Protein AF-A0A955T537-F1 (afdb_monomer_lite)

Secondary structure (DSSP, 8-state):
-PPPPPPPP-----------PPPS----------S--S----EEEEEE-TT--EEEEEEE-----SSSPP-TTPEEEEE--TT--S-----PPPPPTT--SSEEEEEETTEEEEEETTSTT-EEEEETTTTEEEPPPGGG-PPEEEEEETTEEEEEETTEEEETTEEEE---SSSEEEEEEEETTEEEEEEEPPPP-

Foldseek 3Di:
DDDDDDDDDDPPPPPPPPPPPDPPDDDDDDDDPDDPQQDQFAWPDFDADPVRHTFKGKGADADDDQFAGAASPDIDMDGHDPPPPDDDDDDDQDDDPPDDPPWDWYDAQVWIWIADPPDPQRIWIQDPVVSDTHRDDPVPDFAGRWYDDPNWIFHDDPQFTDTNNHGPDDDPPPPRWDRWDDHSNDIDIDGDDDPDD

pLDDT: mean 79.83, std 13.79, range [37.53, 95.44]

Structure (mmCIF, N/CA/C/O backbone):
data_AF-A0A955T537-F1
#
_entry.id   AF-A0A955T537-F1
#
loop_
_atom_site.group_PDB
_atom_site.id
_atom_site.type_symbol
_atom_site.label_atom_id
_atom_site.label_alt_id
_atom_site.label_comp_id
_atom_site.label_asym_id
_atom_site.label_entity_id
_atom_site.label_seq_id
_atom_site.pdbx_PDB_ins_code
_atom_site.Cartn_x
_atom_site.Cartn_y
_atom_site.Cartn_z
_atom_site.occupancy
_atom_site.B_iso_or_equiv
_atom_site.auth_seq_id
_atom_site.auth_comp_id
_atom_site.auth_asym_id
_atom_site.auth_atom_id
_atom_site.pdbx_PDB_model_num
ATOM 1 N N . MET A 1 1 ? 18.227 -55.994 54.838 1.00 40.84 1 MET A N 1
ATOM 2 C CA . MET A 1 1 ? 18.327 -54.628 54.273 1.00 40.84 1 MET A CA 1
ATOM 3 C C . MET A 1 1 ? 17.114 -54.367 53.389 1.00 40.84 1 MET A C 1
ATOM 5 O O . MET A 1 1 ? 17.046 -54.915 52.297 1.00 40.84 1 MET A O 1
ATOM 9 N N . LYS A 1 2 ? 16.120 -53.614 53.878 1.00 37.53 2 LYS A N 1
ATOM 10 C CA . LYS A 1 2 ? 14.944 -53.205 53.089 1.00 37.53 2 LYS A CA 1
ATOM 11 C C . LYS A 1 2 ? 15.318 -51.948 52.294 1.00 37.53 2 LYS A C 1
ATOM 13 O O . LYS A 1 2 ? 15.724 -50.961 52.898 1.00 37.53 2 LYS A O 1
ATOM 18 N N . LYS A 1 3 ? 15.259 -52.013 50.961 1.00 45.94 3 LYS A N 1
ATOM 19 C CA . LYS A 1 3 ? 15.500 -50.864 50.075 1.00 45.94 3 LYS A CA 1
ATOM 20 C C . LYS A 1 3 ? 14.241 -49.994 50.048 1.00 45.94 3 LYS A C 1
ATOM 22 O O . LYS A 1 3 ? 13.167 -50.490 49.723 1.00 45.94 3 LYS A O 1
ATOM 27 N N . TYR A 1 4 ? 14.391 -48.725 50.415 1.00 45.91 4 TYR A N 1
ATOM 28 C CA . TYR A 1 4 ? 13.375 -47.691 50.249 1.00 45.91 4 TYR A CA 1
ATOM 29 C C . TYR A 1 4 ? 13.298 -47.300 48.768 1.00 45.91 4 TYR A C 1
ATOM 31 O O . TYR A 1 4 ? 14.327 -47.029 48.152 1.00 45.91 4 TYR A O 1
ATOM 39 N N . LEU A 1 5 ? 12.089 -47.283 48.207 1.00 42.16 5 LEU A N 1
ATOM 40 C CA . LEU A 1 5 ? 11.792 -46.686 46.907 1.00 42.16 5 LEU A CA 1
ATOM 41 C C . LEU A 1 5 ? 11.214 -45.286 47.181 1.00 42.16 5 LEU A C 1
ATOM 43 O O . LEU A 1 5 ? 10.222 -45.205 47.909 1.00 42.16 5 LEU A O 1
ATOM 47 N N . PRO A 1 6 ? 11.812 -44.186 46.690 1.00 52.22 6 PRO A N 1
ATOM 48 C CA . PRO A 1 6 ? 11.269 -42.859 46.940 1.00 52.22 6 PRO A CA 1
ATOM 49 C C . PRO A 1 6 ? 10.052 -42.621 46.038 1.00 52.22 6 PRO A C 1
ATOM 51 O O . PRO A 1 6 ? 10.130 -42.768 44.819 1.00 52.22 6 PRO A O 1
ATOM 54 N N . LEU A 1 7 ? 8.924 -42.252 46.650 1.00 43.09 7 LEU A N 1
ATOM 55 C CA . LEU A 1 7 ? 7.774 -41.676 45.955 1.00 43.09 7 LEU A CA 1
ATOM 56 C C . LEU A 1 7 ? 8.184 -40.302 45.402 1.00 43.09 7 LEU A C 1
ATOM 58 O O . LEU A 1 7 ? 8.521 -39.402 46.170 1.00 43.09 7 LEU A O 1
ATOM 62 N N . LEU A 1 8 ? 8.142 -40.139 44.082 1.00 38.47 8 LEU A N 1
ATOM 63 C CA . LEU A 1 8 ? 8.262 -38.845 43.412 1.00 38.47 8 LEU A CA 1
ATOM 64 C C . LEU A 1 8 ? 6.867 -38.184 43.385 1.00 38.47 8 LEU A C 1
ATOM 66 O O . LEU A 1 8 ? 5.918 -38.852 42.964 1.00 38.47 8 LEU A O 1
ATOM 70 N N . PRO A 1 9 ? 6.681 -36.922 43.813 1.00 52.09 9 PRO A N 1
ATOM 71 C CA . PRO A 1 9 ? 5.381 -36.274 43.698 1.00 52.09 9 PRO A CA 1
ATOM 72 C C . PRO A 1 9 ? 5.111 -35.898 42.236 1.00 52.09 9 PRO A C 1
ATOM 74 O O . PRO A 1 9 ? 5.920 -35.244 41.579 1.00 52.09 9 PRO A O 1
ATOM 77 N N . LEU A 1 10 ? 3.951 -36.324 41.737 1.00 44.06 10 LEU A N 1
ATOM 78 C CA . LEU A 1 10 ? 3.400 -35.932 40.446 1.00 44.06 10 LEU A CA 1
ATOM 79 C C . LEU A 1 10 ? 3.009 -34.446 40.516 1.00 44.06 10 LEU A C 1
ATOM 81 O O . LEU A 1 10 ? 2.021 -34.085 41.156 1.00 44.06 10 LEU A O 1
ATOM 85 N N . LEU A 1 11 ? 3.799 -33.579 39.885 1.00 42.16 11 LEU A N 1
ATOM 86 C CA . LEU A 1 11 ? 3.474 -32.166 39.716 1.00 42.16 11 LEU A CA 1
ATOM 87 C C . LEU A 1 11 ? 2.381 -32.048 38.641 1.00 42.16 11 LEU A C 1
ATOM 89 O O . LEU A 1 11 ? 2.667 -32.082 37.446 1.00 42.16 11 LEU A O 1
ATOM 93 N N . ILE A 1 12 ? 1.117 -31.948 39.056 1.00 50.72 12 ILE A N 1
ATOM 94 C CA . ILE A 1 12 ? 0.009 -31.635 38.146 1.00 50.72 12 ILE A CA 1
ATOM 95 C C . ILE A 1 12 ? 0.066 -30.132 37.863 1.00 50.72 12 ILE A C 1
ATOM 97 O O . ILE A 1 12 ? -0.386 -29.316 38.664 1.00 50.72 12 ILE A O 1
ATOM 101 N N . ILE A 1 13 ? 0.656 -29.762 36.726 1.00 54.91 13 ILE A N 1
ATOM 102 C CA . ILE A 1 13 ? 0.566 -28.405 36.185 1.00 54.91 13 ILE A CA 1
ATOM 103 C C . ILE A 1 13 ? -0.840 -28.256 35.605 1.00 54.91 13 ILE A C 1
ATOM 105 O O . ILE A 1 13 ? -1.139 -28.753 34.519 1.00 54.91 13 ILE A O 1
ATOM 109 N N . VAL A 1 14 ? -1.724 -27.598 36.352 1.00 49.94 14 VAL A N 1
ATOM 110 C CA . VAL A 1 14 ? -3.019 -27.154 35.836 1.00 49.94 14 VAL A CA 1
ATOM 111 C C . VAL A 1 14 ? -2.744 -25.977 34.904 1.00 49.94 14 VAL A C 1
ATOM 113 O O . VAL A 1 14 ? -2.496 -24.861 35.354 1.00 49.94 14 VAL A O 1
ATOM 116 N N . PHE A 1 15 ? -2.753 -26.229 33.595 1.00 49.19 15 PHE A N 1
ATOM 117 C CA . PHE A 1 15 ? -2.882 -25.160 32.612 1.00 49.19 15 PHE A CA 1
ATOM 118 C C . PHE A 1 15 ? -4.274 -24.551 32.784 1.00 49.19 15 PHE A C 1
ATOM 120 O O . PHE A 1 15 ? -5.273 -25.137 32.367 1.00 49.19 15 PHE A O 1
ATOM 127 N N . SER A 1 16 ? -4.349 -23.378 33.414 1.00 50.56 16 SER A N 1
ATOM 128 C CA . SER A 1 16 ? -5.513 -22.507 33.285 1.00 50.56 16 SER A CA 1
ATOM 129 C C . SER A 1 16 ? -5.621 -22.117 31.816 1.00 50.56 16 SER A C 1
ATOM 131 O O . SER A 1 16 ? -4.931 -21.210 31.354 1.00 50.56 16 SER A O 1
ATOM 133 N N . GLY A 1 17 ? -6.449 -22.844 31.065 1.00 48.22 17 GLY A N 1
ATOM 134 C CA . GLY A 1 17 ? -6.872 -22.420 29.742 1.00 48.22 17 GLY A CA 1
ATOM 135 C C . GLY A 1 17 ? -7.517 -21.049 29.885 1.00 48.22 17 GLY A C 1
ATOM 136 O O . GLY A 1 17 ? -8.565 -20.922 30.517 1.00 48.22 17 GLY A O 1
ATOM 137 N N . ALA A 1 18 ? -6.870 -20.015 29.352 1.00 51.34 18 ALA A N 1
ATOM 138 C CA . ALA A 1 18 ? -7.528 -18.740 29.147 1.00 51.34 18 ALA A CA 1
ATOM 139 C C . ALA A 1 18 ? -8.709 -19.020 28.214 1.00 51.34 18 ALA A C 1
ATOM 141 O O . ALA A 1 18 ? -8.516 -19.329 27.039 1.00 51.34 18 ALA A O 1
ATOM 142 N N . ALA A 1 19 ? -9.926 -19.002 28.757 1.00 54.34 19 ALA A N 1
ATOM 143 C CA . ALA A 1 19 ? -11.122 -19.046 27.942 1.00 54.34 19 ALA A CA 1
ATOM 144 C C . ALA A 1 19 ? -11.049 -17.837 27.003 1.00 54.34 19 ALA A C 1
ATOM 146 O O . ALA A 1 19 ? -11.052 -16.695 27.467 1.00 54.34 19 ALA A O 1
ATOM 147 N N . LEU A 1 20 ? -10.901 -18.089 25.701 1.00 57.69 20 LEU A N 1
ATOM 148 C CA . LEU A 1 20 ? -11.043 -17.066 24.671 1.00 57.69 20 LEU A CA 1
ATOM 149 C C . LEU A 1 20 ? -12.435 -16.462 24.857 1.00 57.69 20 LEU A C 1
ATOM 151 O O . LEU A 1 20 ? -13.438 -17.132 24.624 1.00 57.69 20 LEU A O 1
ATOM 155 N N . ALA A 1 21 ? -12.489 -15.239 25.381 1.00 64.75 21 ALA A N 1
ATOM 156 C CA . ALA A 1 21 ? -13.743 -14.533 25.574 1.00 64.75 21 ALA A CA 1
ATOM 157 C C . ALA A 1 21 ? -14.448 -14.414 24.218 1.00 64.75 21 ALA A C 1
ATOM 159 O O . ALA A 1 21 ? -13.823 -13.997 23.241 1.00 64.75 21 ALA A O 1
ATOM 160 N N . GLU A 1 22 ? -15.730 -14.782 24.160 1.00 66.44 22 GLU A N 1
ATOM 161 C CA . GLU A 1 22 ? -16.530 -14.604 22.949 1.00 66.44 22 GLU A CA 1
ATOM 162 C C . GLU A 1 22 ? -16.491 -13.130 22.510 1.00 66.44 22 GLU A C 1
ATOM 164 O O . GLU A 1 22 ? -16.553 -12.228 23.364 1.00 66.44 22 GLU A O 1
ATOM 169 N N . PRO A 1 23 ? -16.362 -12.852 21.199 1.00 67.69 23 PRO A N 1
ATOM 170 C CA . PRO A 1 23 ? -16.338 -11.486 20.708 1.00 67.69 23 PRO A CA 1
ATOM 171 C C . PRO A 1 23 ? -17.639 -10.788 21.110 1.00 67.69 23 PRO A C 1
ATOM 173 O O . PRO A 1 23 ? -18.733 -11.199 20.736 1.00 67.69 23 PRO A O 1
ATOM 176 N N . LYS A 1 24 ? -17.527 -9.696 21.876 1.00 74.25 24 LYS A N 1
ATOM 177 C CA . LYS A 1 24 ? -18.689 -8.889 22.300 1.00 74.25 24 LYS A CA 1
ATOM 178 C C . LYS A 1 24 ? -19.401 -8.200 21.128 1.00 74.25 24 LYS A C 1
ATOM 180 O O . LYS A 1 24 ? -20.477 -7.640 21.323 1.00 74.25 24 LYS A O 1
ATOM 185 N N . LEU A 1 25 ? -18.774 -8.188 19.953 1.00 73.44 25 LEU A N 1
ATOM 186 C CA . LEU A 1 25 ? -19.276 -7.597 18.725 1.00 73.44 25 LEU A CA 1
ATOM 187 C C . LEU A 1 25 ? -18.618 -8.305 17.537 1.00 73.44 25 LEU A C 1
ATOM 189 O O . LEU A 1 25 ? -17.394 -8.293 17.424 1.00 73.44 25 LEU A O 1
ATOM 193 N N . ASP A 1 26 ? -19.439 -8.889 16.671 1.00 80.69 26 ASP A N 1
ATOM 194 C CA . ASP A 1 26 ? -19.043 -9.402 15.361 1.00 80.69 26 ASP A CA 1
ATOM 195 C C . ASP A 1 26 ? -19.806 -8.601 14.298 1.00 80.69 26 ASP A C 1
ATOM 197 O O . ASP A 1 26 ? -21.019 -8.400 14.413 1.00 80.69 26 ASP A O 1
ATOM 201 N N . ILE A 1 27 ? -19.081 -8.072 13.314 1.00 77.31 27 ILE A N 1
ATOM 202 C CA . ILE A 1 27 ? -19.630 -7.270 12.222 1.00 77.31 27 ILE A CA 1
ATOM 203 C C . ILE A 1 27 ? -19.158 -7.902 10.922 1.00 77.31 27 ILE A C 1
ATOM 205 O O . ILE A 1 27 ? -17.983 -7.825 10.568 1.00 77.31 27 ILE A O 1
ATOM 209 N N . THR A 1 28 ? -20.105 -8.460 10.176 1.00 85.75 28 THR A N 1
ATOM 210 C CA . THR A 1 28 ? -19.886 -8.908 8.802 1.00 85.75 28 THR A CA 1
ATOM 211 C C . THR A 1 28 ? -20.553 -7.927 7.847 1.00 85.75 28 THR A C 1
ATOM 213 O O . THR A 1 28 ? -21.732 -7.610 8.001 1.00 85.75 28 THR A O 1
ATOM 216 N N . VAL A 1 29 ? -19.797 -7.451 6.858 1.00 83.12 29 VAL A N 1
ATOM 217 C CA . VAL A 1 29 ? -20.300 -6.578 5.793 1.00 83.12 29 VAL A CA 1
ATOM 218 C C . VAL A 1 29 ? -19.934 -7.199 4.452 1.00 83.12 29 VAL A C 1
ATOM 220 O O . VAL A 1 29 ? -18.759 -7.432 4.178 1.00 83.12 29 VAL A O 1
ATOM 223 N N . GLU A 1 30 ? -20.935 -7.445 3.613 1.00 89.62 30 GLU A N 1
ATOM 224 C CA . GLU A 1 30 ? -20.737 -7.797 2.208 1.00 89.62 30 GLU A CA 1
ATOM 225 C C . GLU A 1 30 ? -20.899 -6.532 1.363 1.00 89.62 30 GLU A C 1
ATOM 227 O O . GLU A 1 30 ? -21.902 -5.826 1.483 1.00 89.62 30 GLU A O 1
ATOM 232 N N . VAL A 1 31 ? -19.898 -6.221 0.537 1.00 86.06 31 VAL A N 1
ATOM 233 C CA . VAL A 1 31 ? -19.904 -5.029 -0.316 1.00 86.06 31 VAL A CA 1
ATOM 234 C C . VAL A 1 31 ? -19.530 -5.404 -1.736 1.00 86.06 31 VAL A C 1
ATOM 236 O O . VAL A 1 31 ? -18.491 -6.016 -1.978 1.00 86.06 31 VAL A O 1
ATOM 239 N N . ASP A 1 32 ? -20.364 -4.974 -2.678 1.00 88.88 32 ASP A N 1
ATOM 240 C CA . ASP A 1 32 ? -20.040 -4.975 -4.097 1.00 88.88 32 ASP A CA 1
ATOM 241 C C . ASP A 1 32 ? -19.459 -3.609 -4.485 1.00 88.88 32 ASP A C 1
ATOM 243 O O . ASP A 1 32 ? -20.162 -2.600 -4.553 1.00 88.88 32 ASP A O 1
ATOM 247 N N . PHE A 1 33 ? -18.150 -3.571 -4.741 1.00 83.50 33 PHE A N 1
ATOM 248 C CA . PHE A 1 33 ? -17.461 -2.369 -5.222 1.00 83.50 33 PHE A CA 1
ATOM 249 C C . PHE A 1 33 ? -17.710 -2.081 -6.711 1.00 83.50 33 PHE A C 1
ATOM 251 O O . PHE A 1 33 ? -17.196 -1.096 -7.256 1.00 83.50 33 PHE A O 1
ATOM 258 N N . GLY A 1 34 ? -18.475 -2.944 -7.379 1.00 85.94 34 GLY A N 1
ATOM 259 C CA . GLY A 1 34 ? -18.741 -2.903 -8.799 1.00 85.94 34 GLY A CA 1
ATOM 260 C C . GLY A 1 34 ? -17.475 -3.117 -9.620 1.00 85.94 34 GLY A C 1
ATOM 261 O O . GLY A 1 34 ? -16.515 -3.789 -9.229 1.00 85.94 34 GLY A O 1
ATOM 262 N N . LYS A 1 35 ? -17.455 -2.521 -10.814 1.00 82.69 35 LYS A N 1
ATOM 263 C CA . LYS A 1 35 ? -16.275 -2.580 -11.670 1.00 82.69 35 LYS A CA 1
ATOM 264 C C . L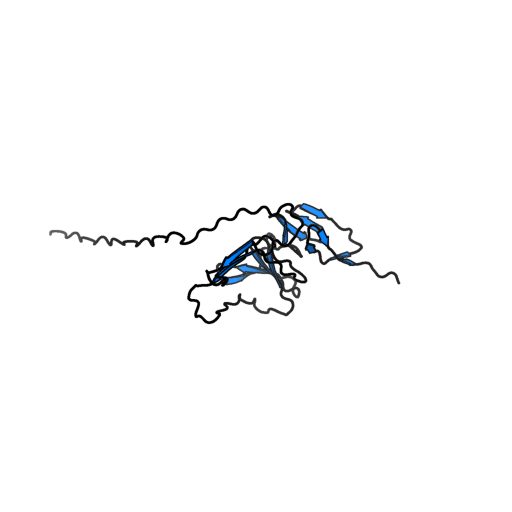YS A 1 35 ? -15.131 -1.808 -11.021 1.00 82.69 35 LYS A C 1
ATOM 266 O O . LYS A 1 35 ? -15.224 -0.616 -10.740 1.00 82.69 35 LYS A O 1
ATOM 271 N N . ASP A 1 36 ? -14.011 -2.496 -10.880 1.00 78.06 36 ASP A N 1
ATOM 272 C CA . ASP A 1 36 ? -12.752 -1.868 -10.534 1.00 78.06 36 ASP A CA 1
ATOM 273 C C . ASP A 1 36 ? -12.261 -0.971 -11.680 1.00 78.06 36 ASP A C 1
ATOM 275 O O . ASP A 1 36 ? -11.782 -1.443 -12.714 1.00 78.06 36 ASP A O 1
ATOM 279 N N . LEU A 1 37 ? -12.412 0.327 -11.467 1.00 75.88 37 LEU A N 1
ATOM 280 C CA . LEU A 1 37 ? -11.926 1.425 -12.279 1.00 75.88 37 LEU A CA 1
ATOM 281 C C . LEU A 1 37 ? -10.826 2.168 -11.524 1.00 75.88 37 LEU A C 1
ATOM 283 O O . LEU A 1 37 ? -10.725 3.365 -11.700 1.00 75.88 37 LEU A O 1
ATOM 287 N N . GLY A 1 38 ? -10.064 1.547 -10.612 1.00 74.06 38 GLY A N 1
ATOM 288 C CA . GLY A 1 38 ? -9.021 2.225 -9.825 1.00 74.06 38 GLY A CA 1
ATOM 289 C C . GLY A 1 38 ? -9.502 3.396 -8.948 1.00 74.06 38 GLY A C 1
ATOM 290 O O . GLY A 1 38 ? -8.688 4.252 -8.579 1.00 74.06 38 GLY A O 1
ATOM 291 N N . GLN A 1 39 ? -10.800 3.449 -8.646 1.00 77.75 39 GLN A N 1
ATOM 292 C CA . GLN A 1 39 ? -11.421 4.410 -7.740 1.00 77.75 39 GLN A CA 1
ATOM 293 C C . GLN A 1 39 ? -10.928 4.223 -6.302 1.00 77.75 39 GLN A C 1
ATOM 295 O O . GLN A 1 39 ? -10.443 3.154 -5.922 1.00 77.75 39 GLN A O 1
ATOM 300 N N . ASN A 1 40 ? -11.061 5.276 -5.499 1.00 81.00 40 ASN A N 1
ATOM 301 C CA . ASN A 1 40 ? -11.029 5.126 -4.052 1.00 81.00 40 ASN A CA 1
ATOM 302 C C . ASN A 1 40 ? -12.384 4.584 -3.577 1.00 81.00 40 ASN A C 1
ATOM 304 O O . ASN A 1 40 ? -13.419 5.044 -4.056 1.00 81.00 40 ASN A O 1
ATOM 308 N N . PHE A 1 41 ? -12.366 3.652 -2.630 1.00 86.25 41 PHE A N 1
ATOM 309 C CA . PHE A 1 41 ? -13.568 3.103 -2.006 1.00 86.25 41 PHE A CA 1
ATOM 310 C C . PHE A 1 41 ? -14.011 3.898 -0.769 1.00 86.25 41 PHE A C 1
ATOM 312 O O . PHE A 1 41 ? -15.178 3.839 -0.405 1.00 86.25 41 PHE A O 1
ATOM 319 N N . GLY A 1 42 ? -13.118 4.696 -0.170 1.00 88.69 42 GLY A N 1
ATOM 320 C CA . GLY A 1 42 ? -13.452 5.597 0.933 1.00 88.69 42 GLY A CA 1
ATOM 321 C C . GLY A 1 42 ? -13.896 4.868 2.202 1.00 88.69 42 GLY A C 1
ATOM 322 O O . GLY A 1 42 ? -13.430 3.769 2.501 1.00 88.69 42 GLY A O 1
ATOM 323 N N . THR A 1 43 ? -14.771 5.507 2.976 1.00 91.12 43 THR A N 1
ATOM 324 C CA . THR A 1 43 ? -15.331 4.936 4.206 1.00 91.12 43 THR A CA 1
ATOM 325 C C . THR A 1 43 ? -16.273 3.779 3.883 1.00 91.12 43 THR A C 1
ATOM 327 O O . THR A 1 43 ? -17.177 3.927 3.065 1.00 91.12 43 THR A O 1
ATOM 330 N N . LEU A 1 44 ? -16.081 2.643 4.558 1.00 92.44 44 LEU A N 1
ATOM 331 C CA . LEU A 1 44 ? -16.936 1.464 4.436 1.00 92.44 44 LEU A CA 1
ATOM 332 C C . LEU A 1 44 ? -18.122 1.544 5.402 1.00 92.44 44 LEU A C 1
ATOM 334 O O . LEU A 1 44 ? -19.270 1.407 4.991 1.00 92.44 44 LEU A O 1
ATOM 338 N N . PHE A 1 45 ? -17.844 1.776 6.687 1.00 91.62 45 PHE A N 1
ATOM 339 C CA . PHE A 1 45 ? -18.863 1.980 7.714 1.00 91.62 45 PHE A CA 1
ATOM 340 C C . PHE A 1 45 ? -18.320 2.783 8.898 1.00 91.62 45 PHE A C 1
ATOM 342 O O . PHE A 1 45 ? -17.117 2.794 9.173 1.00 91.62 45 PHE A O 1
ATOM 349 N N . GLU A 1 46 ? -19.241 3.392 9.641 1.00 94.12 46 GLU A N 1
ATOM 350 C CA . GLU A 1 46 ? -18.987 4.104 10.890 1.00 94.12 46 GLU A CA 1
ATOM 351 C C . GLU A 1 46 ? -19.998 3.659 11.953 1.00 94.12 46 GLU A C 1
ATOM 353 O O . GLU A 1 46 ? -21.192 3.518 11.686 1.00 94.12 46 GLU A O 1
ATOM 358 N N . GLY A 1 47 ? -19.517 3.415 13.170 1.00 91.25 47 GLY A N 1
ATOM 359 C CA . GLY A 1 47 ? -20.325 3.077 14.335 1.00 91.25 47 GLY A CA 1
ATOM 360 C C . GLY A 1 47 ? -20.359 4.240 15.317 1.00 91.25 47 GLY A C 1
ATOM 361 O O . GLY A 1 47 ? -19.309 4.678 15.788 1.00 91.25 47 GLY A O 1
ATOM 362 N N . HIS A 1 48 ? -21.557 4.720 15.654 1.00 92.88 48 HIS A N 1
ATOM 363 C CA . HIS A 1 48 ? -21.762 5.850 16.565 1.00 92.88 48 HIS A CA 1
ATOM 364 C C . HIS A 1 48 ? -22.501 5.431 17.839 1.00 92.88 48 HIS A C 1
ATOM 366 O O . HIS A 1 48 ? -23.289 4.485 17.834 1.00 92.88 48 HIS A O 1
ATOM 372 N N . ASP A 1 49 ? -22.277 6.152 18.938 1.00 89.94 49 ASP A N 1
ATOM 373 C CA . ASP A 1 49 ? -23.108 6.023 20.135 1.00 89.94 49 ASP A CA 1
ATOM 374 C C . ASP A 1 49 ? -24.451 6.771 20.003 1.00 89.94 49 ASP A C 1
ATOM 376 O O . ASP A 1 49 ? -24.726 7.452 19.014 1.00 89.94 49 ASP A O 1
ATOM 380 N N . LYS A 1 50 ? -25.298 6.676 21.038 1.00 92.69 50 LYS A N 1
ATOM 381 C CA . LYS A 1 50 ? -26.618 7.336 21.078 1.00 92.69 50 LYS A CA 1
ATOM 382 C C . LYS A 1 50 ? -26.558 8.870 21.004 1.00 92.69 50 LYS A C 1
ATOM 384 O O . LYS A 1 50 ? -27.582 9.488 20.739 1.00 92.69 50 LYS A O 1
ATOM 389 N N . SER A 1 51 ? -25.400 9.476 21.270 1.00 92.81 51 SER A N 1
ATOM 390 C CA . SER A 1 51 ? -25.167 10.921 21.164 1.00 92.81 51 SER A CA 1
ATOM 391 C C . SER A 1 51 ? -24.609 11.340 19.798 1.00 92.81 51 SER A C 1
ATOM 393 O O . SER A 1 51 ? -24.444 12.531 19.548 1.00 92.81 51 SER A O 1
ATOM 395 N N . GLY A 1 52 ? -24.324 10.379 18.911 1.00 92.44 52 GLY A N 1
ATOM 396 C CA . GLY A 1 52 ? -23.694 10.609 17.611 1.00 92.44 52 GLY A CA 1
ATOM 397 C C . GLY A 1 52 ? -22.163 10.581 17.642 1.00 92.44 52 GLY A C 1
ATOM 398 O O . GLY A 1 52 ? -21.528 10.850 16.622 1.00 92.44 52 GLY A O 1
ATOM 399 N N . LYS A 1 53 ? -21.530 10.232 18.769 1.00 90.25 53 LYS A N 1
ATOM 400 C CA . LYS A 1 53 ? -20.066 10.136 18.860 1.00 90.25 53 LYS A CA 1
ATOM 401 C C . LYS A 1 53 ? -19.572 8.920 18.079 1.00 90.25 53 LYS A C 1
ATOM 403 O O . LYS A 1 53 ? -19.965 7.799 18.384 1.00 90.25 53 LYS A O 1
ATOM 408 N N . LEU A 1 54 ? -18.662 9.136 17.128 1.00 91.00 54 LEU A N 1
ATOM 409 C CA . LEU A 1 54 ? -17.974 8.070 16.392 1.00 91.00 54 LEU A CA 1
ATOM 410 C C . LEU A 1 54 ? -17.133 7.219 17.353 1.00 91.00 54 LEU A C 1
ATOM 412 O O . LEU A 1 54 ? -16.247 7.752 18.029 1.00 91.00 54 LEU A O 1
ATOM 416 N N . LEU A 1 55 ? -17.413 5.918 17.402 1.00 90.38 55 LEU A N 1
ATOM 417 C CA . LEU A 1 55 ? -16.764 4.935 18.268 1.00 90.38 55 LEU A CA 1
ATOM 418 C C . LEU A 1 55 ? -15.810 4.027 17.501 1.00 90.38 55 LEU A C 1
ATOM 420 O O . LEU A 1 55 ? -14.753 3.696 18.012 1.00 90.38 55 LEU A O 1
ATOM 424 N N . PHE A 1 56 ? -16.161 3.609 16.296 1.00 91.62 56 PHE A N 1
ATOM 425 C CA . PHE A 1 56 ? -15.331 2.729 15.481 1.00 91.62 56 PHE A CA 1
ATOM 426 C C . PHE A 1 56 ? -15.712 2.895 14.017 1.00 91.62 56 PHE A C 1
ATOM 428 O O . PHE A 1 56 ? -16.767 3.443 13.702 1.00 91.62 56 PHE A O 1
ATOM 435 N N . GLY A 1 57 ? -14.865 2.428 13.118 1.00 92.06 57 GLY A N 1
ATOM 436 C CA . GLY A 1 57 ? -15.150 2.481 11.695 1.00 92.06 57 GLY A CA 1
ATOM 437 C C . GLY A 1 57 ? -14.094 1.750 10.899 1.00 92.06 57 GLY A C 1
ATOM 438 O O . GLY A 1 57 ? -13.031 1.405 11.423 1.00 92.06 57 GLY A O 1
ATOM 439 N N . ALA A 1 58 ? -14.405 1.526 9.632 1.00 93.31 58 ALA A N 1
ATOM 440 C CA . ALA A 1 58 ? -13.473 0.958 8.679 1.00 93.31 58 ALA A CA 1
ATOM 441 C C . ALA A 1 58 ? -13.594 1.660 7.327 1.00 93.31 58 ALA A C 1
ATOM 443 O O . ALA A 1 58 ? -14.657 2.168 6.962 1.00 93.31 58 ALA A O 1
ATOM 444 N N . GLY A 1 59 ? -12.504 1.682 6.575 1.00 92.56 59 GLY A N 1
ATOM 445 C CA . GLY A 1 59 ? -12.449 2.297 5.258 1.00 92.56 59 GLY A CA 1
ATOM 446 C C . GLY A 1 59 ? -11.138 2.018 4.542 1.00 92.56 59 GLY A C 1
ATOM 447 O O . GLY A 1 59 ? -10.230 1.389 5.079 1.00 92.56 59 GLY A O 1
ATOM 448 N N . PHE A 1 60 ? -11.052 2.489 3.309 1.00 89.62 60 PHE A N 1
ATOM 449 C CA . PHE A 1 60 ? -9.891 2.340 2.449 1.00 89.62 60 PHE A CA 1
ATOM 450 C C . PHE A 1 60 ? -9.150 3.665 2.373 1.00 89.62 60 PHE A C 1
ATOM 452 O O . PHE A 1 60 ? -9.732 4.716 2.088 1.00 89.62 60 PHE A O 1
ATOM 459 N N . GLU A 1 61 ? -7.850 3.614 2.631 1.00 83.44 61 GLU A N 1
ATOM 460 C CA . GLU A 1 61 ? -7.001 4.786 2.520 1.00 83.44 61 GLU A CA 1
ATOM 461 C C . GLU A 1 61 ? -6.866 5.203 1.049 1.00 83.44 61 GLU A C 1
ATOM 463 O O . GLU A 1 61 ? -6.546 4.398 0.171 1.00 83.44 61 GLU A O 1
ATOM 468 N N . ALA A 1 62 ? -7.042 6.496 0.782 1.00 73.44 62 ALA A N 1
ATOM 469 C CA . ALA A 1 62 ? -6.575 7.103 -0.459 1.00 73.44 62 ALA A CA 1
ATOM 470 C C . ALA A 1 62 ? -5.715 8.312 -0.171 1.00 73.44 62 ALA A C 1
ATOM 472 O O . ALA A 1 62 ? -6.112 9.464 -0.354 1.00 73.44 62 ALA A O 1
ATOM 473 N N . VAL A 1 63 ? -4.495 8.020 0.247 1.00 68.31 63 VAL A N 1
ATOM 474 C CA . VAL A 1 63 ? -3.446 9.020 0.276 1.00 68.31 63 VAL A CA 1
ATOM 475 C C . VAL A 1 63 ? -2.802 9.072 -1.103 1.00 68.31 63 VAL A C 1
ATOM 477 O O . VAL A 1 63 ? -2.248 8.094 -1.611 1.00 68.31 63 VAL A O 1
ATOM 480 N N . TYR A 1 64 ? -2.909 10.241 -1.730 1.00 61.44 64 TYR A N 1
ATOM 481 C CA . TYR A 1 64 ? -2.107 10.576 -2.896 1.00 61.44 64 TYR A CA 1
ATOM 482 C C . TYR A 1 64 ? -0.696 10.910 -2.418 1.00 61.44 64 TYR A C 1
ATOM 484 O O . TYR A 1 64 ? -0.481 11.921 -1.755 1.00 61.44 64 TYR A O 1
ATOM 492 N N . ASN A 1 65 ? 0.266 10.060 -2.764 1.00 65.00 65 ASN A N 1
ATOM 493 C CA . ASN A 1 65 ? 1.684 10.376 -2.656 1.00 65.00 65 ASN A CA 1
ATOM 494 C C . ASN A 1 65 ? 2.220 10.713 -4.055 1.00 65.00 65 ASN A C 1
ATOM 496 O O . ASN A 1 65 ? 1.704 10.221 -5.059 1.00 65.00 65 ASN A O 1
ATOM 500 N N . THR A 1 66 ? 3.259 11.540 -4.127 1.00 64.44 66 THR A N 1
ATOM 501 C CA . THR A 1 66 ? 3.881 11.968 -5.388 1.00 64.44 66 THR A CA 1
ATOM 502 C C . THR A 1 66 ? 4.694 10.865 -6.068 1.00 64.44 66 THR A C 1
ATOM 504 O O . THR A 1 66 ? 5.124 11.059 -7.203 1.00 64.44 66 THR A O 1
ATOM 507 N N . TYR A 1 67 ? 4.903 9.721 -5.401 1.00 73.06 67 TYR A N 1
ATOM 508 C CA . TYR A 1 67 ? 5.701 8.616 -5.932 1.00 73.06 67 TYR A CA 1
ATOM 509 C C . TYR A 1 67 ? 5.022 7.244 -5.779 1.00 73.06 67 TYR A C 1
ATOM 511 O O . TYR A 1 67 ? 4.457 6.730 -6.742 1.00 73.06 67 TYR A O 1
ATOM 519 N N . TYR A 1 68 ? 5.028 6.655 -4.578 1.00 79.81 68 TYR A N 1
ATOM 520 C CA . TYR A 1 68 ? 4.435 5.335 -4.330 1.00 79.81 68 TYR A CA 1
ATOM 521 C C . TYR A 1 68 ? 2.985 5.447 -3.872 1.00 79.81 68 TYR A C 1
ATOM 523 O O . TYR A 1 68 ? 2.684 6.133 -2.897 1.00 79.81 68 TYR A O 1
ATOM 531 N N . ARG A 1 69 ? 2.070 4.761 -4.557 1.00 74.81 69 ARG A N 1
ATOM 532 C CA . ARG A 1 69 ? 0.654 4.757 -4.182 1.00 74.81 69 ARG A CA 1
ATOM 533 C C . ARG A 1 69 ? 0.427 3.821 -2.992 1.00 74.81 69 ARG A C 1
ATOM 535 O O . ARG A 1 69 ? 0.917 2.697 -2.998 1.00 74.81 69 ARG A O 1
ATOM 542 N N . GLY A 1 70 ? -0.371 4.261 -2.019 1.00 76.50 70 GLY A N 1
ATOM 543 C CA . GLY A 1 70 ? -0.902 3.371 -0.986 1.00 76.50 70 GLY A CA 1
ATOM 544 C C . GLY A 1 70 ? -1.782 2.260 -1.574 1.00 76.50 70 GLY A C 1
ATOM 545 O O . GLY A 1 70 ? -2.352 2.383 -2.665 1.00 76.50 70 GLY A O 1
ATOM 546 N N . GLU A 1 71 ? -1.904 1.157 -0.846 1.00 81.69 71 GLU A N 1
ATOM 547 C CA . GLU A 1 71 ? -2.678 0.004 -1.290 1.00 81.69 71 GLU A CA 1
ATOM 548 C C . GLU A 1 71 ? -4.184 0.255 -1.141 1.00 81.69 71 GLU A C 1
ATOM 550 O O . GLU A 1 71 ? -4.762 0.119 -0.068 1.00 81.69 71 GLU A O 1
ATOM 555 N N . ARG A 1 72 ? -4.847 0.590 -2.252 1.00 81.88 72 ARG A N 1
ATOM 556 C CA . ARG A 1 72 ? -6.277 0.963 -2.281 1.00 81.88 72 ARG A CA 1
ATOM 557 C C . ARG A 1 72 ? -7.249 -0.132 -1.827 1.00 81.88 72 ARG A C 1
ATOM 559 O O . ARG A 1 72 ? -8.420 0.153 -1.617 1.00 81.88 72 ARG A O 1
ATOM 566 N N . ASN A 1 73 ? -6.797 -1.385 -1.781 1.00 82.69 73 ASN A N 1
ATOM 567 C CA . ASN A 1 73 ? -7.598 -2.532 -1.352 1.00 82.69 73 ASN A CA 1
ATOM 568 C C . ASN A 1 73 ? -7.326 -2.916 0.108 1.00 82.69 73 ASN A C 1
ATOM 570 O O . ASN A 1 73 ? -7.960 -3.839 0.613 1.00 82.69 73 ASN A O 1
ATOM 574 N N . ARG A 1 74 ? -6.419 -2.212 0.794 1.00 86.50 74 ARG A N 1
ATOM 575 C CA . ARG A 1 74 ? -6.138 -2.439 2.205 1.00 86.50 74 ARG A CA 1
ATOM 576 C C . ARG A 1 74 ? -7.189 -1.734 3.055 1.00 86.50 74 ARG A C 1
ATOM 578 O O . ARG A 1 74 ? -7.293 -0.507 3.040 1.00 86.50 74 ARG A O 1
ATOM 585 N N . LEU A 1 75 ? -7.962 -2.526 3.793 1.00 89.19 75 LEU A N 1
ATOM 586 C CA . LEU A 1 75 ? -8.928 -2.018 4.758 1.00 89.19 75 LEU A CA 1
ATOM 587 C C . LEU A 1 75 ? -8.189 -1.545 6.013 1.00 89.19 75 LEU A C 1
ATOM 589 O O . LEU A 1 75 ? -7.426 -2.296 6.618 1.00 89.19 75 LEU A O 1
ATOM 593 N N . GLN A 1 76 ? -8.441 -0.308 6.413 1.00 90.75 76 GLN A N 1
ATOM 594 C CA . GLN A 1 76 ? -8.042 0.231 7.704 1.00 90.75 76 GLN A CA 1
ATOM 595 C C . GLN A 1 76 ? -9.264 0.291 8.604 1.00 90.75 76 GLN A C 1
ATOM 597 O O . GLN A 1 76 ? -10.360 0.625 8.154 1.00 90.75 76 GLN A O 1
ATOM 602 N N . PHE A 1 77 ? -9.079 -0.015 9.880 1.00 92.44 77 PHE A N 1
ATOM 603 C CA . PHE A 1 77 ? -10.125 0.106 10.881 1.00 92.44 77 PHE A CA 1
ATOM 604 C C . PHE A 1 77 ? -9.569 0.759 12.138 1.00 92.44 77 PHE A C 1
ATOM 606 O O . PHE A 1 77 ? -8.371 0.710 12.414 1.00 92.44 77 PHE A O 1
ATOM 613 N N . PHE A 1 78 ? -10.452 1.374 12.910 1.00 89.62 78 PHE A N 1
ATOM 614 C CA . PHE A 1 78 ? -10.115 1.912 14.218 1.00 89.62 78 PHE A CA 1
ATOM 615 C C . PHE A 1 78 ? -11.241 1.621 15.202 1.00 89.62 78 PHE A C 1
ATOM 617 O O . PHE A 1 78 ? -12.413 1.526 14.832 1.00 89.62 78 PHE A O 1
ATOM 624 N N . VAL A 1 79 ? -10.879 1.536 16.479 1.00 88.12 79 VAL A N 1
ATOM 625 C CA . VAL A 1 79 ? -11.815 1.432 17.597 1.00 88.12 79 VAL A CA 1
ATOM 626 C C . VAL A 1 79 ? -11.385 2.436 18.655 1.00 88.12 79 VAL A C 1
ATOM 628 O O . VAL A 1 79 ? -10.224 2.478 19.054 1.00 88.12 79 VAL A O 1
ATOM 631 N N . ARG A 1 80 ? -12.321 3.264 19.109 1.00 86.06 80 ARG A N 1
ATOM 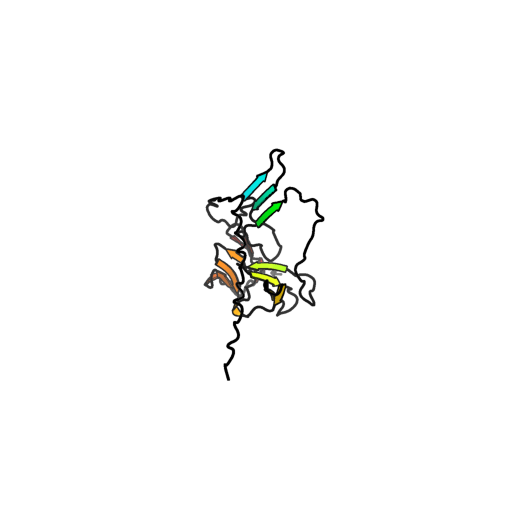632 C CA . ARG A 1 80 ? -12.135 4.195 20.217 1.00 86.06 80 ARG A CA 1
ATOM 633 C C . ARG A 1 80 ? -12.594 3.517 21.506 1.00 86.06 80 ARG A C 1
ATOM 635 O O . ARG A 1 80 ? -13.755 3.110 21.590 1.00 86.06 80 ARG A O 1
ATOM 642 N N . PRO A 1 81 ? -11.726 3.404 22.521 1.00 79.38 81 PRO A N 1
ATOM 643 C CA . PRO A 1 81 ? -12.134 2.879 23.815 1.00 79.38 81 PRO A CA 1
ATOM 644 C C . PRO A 1 81 ? -13.219 3.768 24.437 1.00 79.38 81 PRO A C 1
ATOM 646 O O . PRO A 1 81 ? -13.178 4.994 24.317 1.00 79.38 81 PRO A O 1
ATOM 649 N N . LYS A 1 82 ? -14.189 3.143 25.114 1.00 72.12 82 LYS A N 1
ATOM 650 C CA . LYS A 1 82 ? -15.312 3.834 25.772 1.00 72.12 82 LYS A CA 1
ATOM 651 C C . LYS A 1 82 ? -14.831 4.855 26.809 1.00 72.12 82 LYS A C 1
ATOM 653 O O . LYS A 1 82 ? -15.340 5.973 26.837 1.00 72.12 82 LYS A O 1
ATOM 658 N N . ASP A 1 83 ? -13.806 4.468 27.563 1.00 70.94 83 ASP A N 1
ATOM 659 C CA . ASP A 1 83 ? -13.219 5.223 28.670 1.00 70.94 83 ASP A CA 1
ATOM 660 C C . ASP A 1 83 ? -11.785 5.653 28.327 1.00 70.94 83 ASP A C 1
ATOM 662 O O . ASP A 1 83 ? -10.888 5.566 29.159 1.00 70.94 83 ASP A O 1
ATOM 666 N N . ALA A 1 84 ? -11.533 6.039 27.068 1.00 63.69 84 ALA A N 1
ATOM 667 C CA . ALA A 1 84 ? -10.228 6.536 26.634 1.00 63.69 84 ALA A CA 1
ATOM 668 C C . ALA A 1 84 ? -9.914 7.907 27.265 1.00 63.69 84 ALA A C 1
ATOM 670 O O . ALA A 1 84 ? -9.917 8.932 26.589 1.00 63.69 84 ALA A O 1
ATOM 671 N N . GLU A 1 85 ? -9.654 7.922 28.567 1.00 62.41 85 GLU A N 1
ATOM 672 C CA . GLU A 1 85 ? -8.855 8.938 29.236 1.00 62.41 85 GLU A CA 1
ATOM 673 C C . GLU A 1 85 ? -7.412 8.436 29.206 1.00 62.41 85 GLU A C 1
ATOM 675 O O . GLU A 1 85 ? -6.982 7.626 30.021 1.00 62.41 85 GLU A O 1
ATOM 680 N N . GLY A 1 86 ? -6.678 8.835 28.177 1.00 62.88 86 GLY A N 1
ATOM 681 C CA . GLY A 1 86 ? -5.288 8.449 28.006 1.00 62.88 86 GLY A CA 1
ATOM 682 C C . GLY A 1 86 ? -4.598 9.422 27.072 1.00 62.88 86 GLY A C 1
ATOM 683 O O . GLY A 1 86 ? -5.196 9.895 26.104 1.00 62.88 86 GLY A O 1
ATOM 684 N N . GLU A 1 87 ? -3.345 9.742 27.375 1.00 71.38 87 GLU A N 1
ATOM 685 C CA . GLU A 1 87 ? -2.506 10.496 26.453 1.00 71.38 87 GLU A CA 1
ATOM 686 C C . GLU A 1 87 ? -2.334 9.699 25.155 1.00 71.38 87 GLU A C 1
ATOM 688 O O . GLU A 1 87 ? -2.176 8.475 25.168 1.00 71.38 87 GLU A O 1
ATOM 693 N N . LEU A 1 88 ? -2.373 10.399 24.019 1.00 77.50 88 LEU A N 1
ATOM 694 C CA . LEU A 1 88 ? -2.039 9.815 22.727 1.00 77.50 88 LEU A CA 1
ATOM 695 C C . LEU A 1 88 ? -0.609 9.263 22.794 1.00 77.50 88 LEU A C 1
ATOM 697 O O . LEU A 1 88 ? 0.356 10.024 22.784 1.00 77.50 88 LEU A O 1
ATOM 701 N N . SER A 1 89 ? -0.475 7.940 22.832 1.00 81.38 89 SER A N 1
ATOM 702 C CA . SER A 1 89 ? 0.819 7.278 22.715 1.00 81.38 89 SER A CA 1
ATOM 703 C C . SER A 1 89 ? 1.072 6.929 21.254 1.00 81.38 89 SER A C 1
ATOM 705 O O . SER A 1 89 ? 0.304 6.190 20.637 1.00 81.38 89 SER A O 1
ATOM 707 N N . LEU A 1 90 ? 2.146 7.475 20.690 1.00 86.00 90 LEU A N 1
ATOM 708 C CA . LEU A 1 90 ? 2.618 7.130 19.355 1.00 86.00 90 LEU A CA 1
ATOM 709 C C . LEU A 1 90 ? 3.884 6.290 19.502 1.00 86.00 90 LEU A C 1
ATOM 711 O O . LEU A 1 90 ? 4.890 6.778 20.015 1.00 86.00 90 LEU A O 1
ATOM 715 N N . LYS A 1 91 ? 3.853 5.046 19.018 1.00 86.44 91 LYS A N 1
ATOM 716 C CA . LYS A 1 91 ? 5.063 4.245 18.805 1.00 86.44 91 LYS A CA 1
ATOM 717 C C . LYS A 1 91 ? 5.502 4.451 17.352 1.00 86.44 91 LYS A C 1
ATOM 719 O O . LYS A 1 91 ? 4.872 3.883 16.459 1.00 86.44 91 LYS A O 1
ATOM 724 N N . PRO A 1 92 ? 6.508 5.297 17.072 1.00 83.50 92 PRO A N 1
ATOM 725 C CA . PRO A 1 92 ? 6.989 5.460 15.709 1.00 83.50 92 PRO A CA 1
ATOM 726 C C . PRO A 1 92 ? 7.601 4.146 15.220 1.00 83.50 92 PRO A C 1
ATOM 728 O O . PRO A 1 92 ? 8.218 3.415 15.996 1.00 83.50 92 PRO A O 1
ATOM 731 N N . PHE A 1 93 ? 7.481 3.881 13.921 1.00 84.38 93 PHE A N 1
ATOM 732 C CA . PHE A 1 93 ? 8.293 2.847 13.289 1.00 84.38 93 PHE A CA 1
ATOM 733 C C . PHE A 1 93 ? 9.784 3.155 13.492 1.00 84.38 93 PHE A C 1
ATOM 735 O O . PHE A 1 93 ? 10.165 4.337 13.514 1.00 84.38 93 PHE A O 1
ATOM 742 N N . PRO A 1 94 ? 10.638 2.123 13.608 1.00 87.88 94 PRO A N 1
ATOM 743 C CA . PRO A 1 94 ? 12.079 2.326 13.604 1.00 87.88 94 PRO A CA 1
ATOM 744 C C . PRO A 1 94 ? 12.466 3.104 12.345 1.00 87.88 94 PRO A C 1
ATOM 746 O O . PRO A 1 94 ? 11.913 2.887 11.268 1.00 87.88 94 PRO A O 1
ATOM 749 N N . ARG A 1 95 ? 13.415 4.030 12.463 1.00 85.06 95 ARG A N 1
ATOM 750 C CA . ARG A 1 95 ? 14.018 4.666 11.289 1.00 85.06 95 ARG A CA 1
ATOM 751 C C . ARG A 1 95 ? 15.248 3.855 10.893 1.00 85.06 95 ARG A C 1
ATOM 753 O O . ARG A 1 95 ? 16.064 3.594 11.776 1.00 85.06 95 ARG A O 1
ATOM 760 N N . PRO A 1 96 ? 15.417 3.476 9.618 1.00 82.44 96 PRO A N 1
ATOM 761 C CA . PRO A 1 96 ? 16.674 2.911 9.155 1.00 82.44 96 PRO A CA 1
ATOM 762 C C . PRO A 1 96 ? 17.862 3.818 9.473 1.00 82.44 96 PRO A C 1
ATOM 764 O O . PRO A 1 96 ? 17.773 5.049 9.402 1.00 82.44 96 PRO A O 1
ATOM 767 N N . GLU A 1 97 ? 18.983 3.200 9.827 1.00 76.81 97 GLU A N 1
ATOM 768 C CA . GLU A 1 97 ? 20.218 3.910 10.134 1.00 76.81 97 GLU A CA 1
ATOM 769 C C . GLU A 1 97 ? 20.752 4.654 8.899 1.00 76.81 97 GLU A C 1
ATOM 771 O O . GLU A 1 97 ?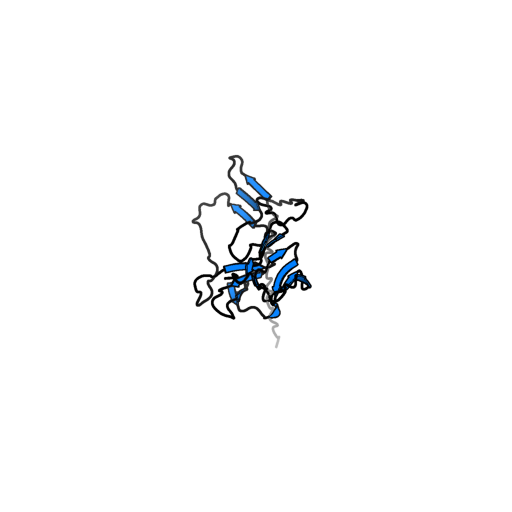 20.670 4.172 7.769 1.00 76.81 97 GLU A O 1
ATOM 776 N N . GLY A 1 98 ? 21.296 5.858 9.103 1.00 73.06 98 GLY A N 1
ATOM 777 C CA . GLY A 1 98 ? 21.876 6.652 8.014 1.00 73.06 98 GLY A CA 1
ATOM 778 C C . GLY A 1 98 ? 20.854 7.183 7.004 1.00 73.06 98 GLY A C 1
ATOM 779 O O . GLY A 1 98 ? 21.241 7.587 5.905 1.00 73.06 98 GLY A O 1
ATOM 780 N N . MET A 1 99 ? 19.566 7.187 7.365 1.00 69.19 99 MET A N 1
ATOM 781 C CA . MET A 1 99 ? 18.508 7.756 6.540 1.00 69.19 99 MET A CA 1
ATOM 782 C C . MET A 1 99 ? 18.765 9.209 6.167 1.00 69.19 99 MET A C 1
ATOM 784 O O . MET A 1 99 ? 19.119 10.042 7.003 1.00 69.19 99 MET A O 1
ATOM 788 N N . ILE A 1 100 ? 18.487 9.515 4.905 1.00 68.31 100 ILE A N 1
ATOM 789 C CA . ILE A 1 100 ? 18.591 10.850 4.329 1.00 68.31 100 ILE A CA 1
ATOM 790 C C . ILE A 1 100 ? 17.233 11.319 3.789 1.00 68.31 100 ILE A C 1
ATOM 792 O O . ILE A 1 100 ? 16.306 10.513 3.649 1.00 68.31 100 ILE A O 1
ATOM 796 N N . PRO A 1 101 ? 17.063 12.635 3.550 1.00 71.94 101 PRO A N 1
ATOM 797 C CA . PRO A 1 101 ? 15.822 13.184 3.009 1.00 71.94 101 PRO A CA 1
ATOM 798 C C . PRO A 1 101 ? 15.379 12.472 1.722 1.00 71.94 101 PRO A C 1
ATOM 800 O O . PRO A 1 101 ? 16.208 11.934 0.992 1.00 71.94 101 PRO A O 1
ATOM 803 N N . SER A 1 102 ? 14.085 12.540 1.398 1.00 76.62 102 SER A N 1
ATOM 804 C CA . SER A 1 102 ? 13.465 11.831 0.252 1.00 76.62 102 SER A CA 1
ATOM 805 C C . SER A 1 102 ? 13.300 10.320 0.456 1.00 76.62 102 SER A C 1
ATOM 807 O O . SER A 1 102 ? 13.453 9.523 -0.466 1.00 76.62 102 SER A O 1
AT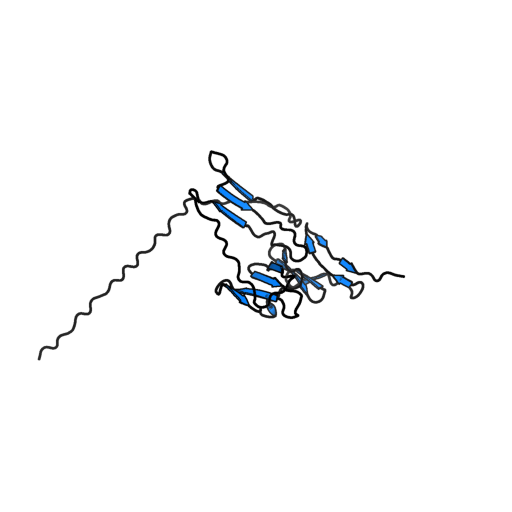OM 809 N N . THR A 1 103 ? 12.980 9.942 1.690 1.00 82.31 103 THR A N 1
ATOM 810 C CA . THR A 1 103 ? 12.557 8.595 2.071 1.00 82.31 103 THR A CA 1
ATOM 811 C C . THR A 1 103 ? 11.066 8.410 1.796 1.00 82.31 103 THR A C 1
ATOM 813 O O . THR A 1 103 ? 10.260 9.242 2.216 1.00 82.31 103 THR A O 1
ATOM 816 N N . TYR A 1 104 ? 10.692 7.285 1.189 1.00 84.81 104 TYR A N 1
ATOM 817 C CA . TYR A 1 104 ? 9.298 6.911 0.970 1.00 84.81 104 TYR A CA 1
ATOM 818 C C . TYR A 1 104 ? 8.997 5.546 1.575 1.00 84.81 104 TYR A C 1
ATOM 820 O O . TYR A 1 104 ? 9.607 4.558 1.183 1.00 84.81 104 TYR A O 1
ATOM 828 N N . VAL A 1 105 ? 8.030 5.493 2.489 1.00 87.38 105 VAL A N 1
ATOM 829 C CA . VAL A 1 105 ? 7.473 4.240 3.013 1.00 87.38 105 VAL A CA 1
ATOM 830 C C . VAL A 1 105 ? 6.241 3.878 2.193 1.00 87.38 105 VAL A C 1
ATOM 832 O O . VAL A 1 105 ? 5.396 4.743 1.951 1.00 87.38 105 VAL A O 1
ATOM 835 N N . TYR A 1 106 ? 6.139 2.627 1.751 1.00 87.31 106 TYR A N 1
ATOM 836 C CA . TYR A 1 106 ? 5.018 2.175 0.934 1.00 87.31 106 TYR A CA 1
ATOM 837 C C . TYR A 1 106 ? 4.764 0.667 1.064 1.00 87.31 106 TYR A C 1
ATOM 839 O O . TYR A 1 106 ? 5.712 -0.108 1.204 1.00 87.31 106 TYR A O 1
ATOM 847 N N . PRO A 1 107 ? 3.492 0.236 1.028 1.00 88.75 107 PRO A N 1
ATOM 848 C CA . PRO A 1 107 ? 3.142 -1.178 1.024 1.00 88.75 107 PRO A CA 1
ATOM 849 C C . PRO A 1 107 ? 3.173 -1.776 -0.390 1.00 88.75 107 PRO A C 1
ATOM 851 O O . PRO A 1 107 ? 2.814 -1.106 -1.361 1.00 88.75 107 PRO A O 1
ATOM 854 N N . VAL A 1 108 ? 3.514 -3.063 -0.494 1.00 89.25 108 VAL A N 1
ATOM 855 C CA . VAL A 1 108 ? 3.297 -3.890 -1.694 1.00 89.25 108 VAL A CA 1
ATOM 856 C C . VAL A 1 108 ? 2.836 -5.276 -1.250 1.00 89.25 108 VAL A C 1
ATOM 858 O O . VAL A 1 108 ? 3.623 -6.045 -0.707 1.00 89.25 108 VAL A O 1
ATOM 861 N N . GLY A 1 109 ? 1.566 -5.613 -1.488 1.00 88.38 109 GLY A N 1
ATOM 862 C CA . GLY A 1 109 ? 0.996 -6.848 -0.948 1.00 88.38 109 GLY A CA 1
ATOM 863 C C . GLY A 1 109 ? 1.035 -6.805 0.575 1.00 88.38 109 GLY A C 1
ATOM 864 O O . GLY A 1 109 ? 0.709 -5.780 1.151 1.00 88.38 109 GLY A O 1
ATOM 865 N N . GLU A 1 110 ? 1.466 -7.869 1.240 1.00 89.00 110 GLU A N 1
ATOM 866 C CA . GLU A 1 110 ? 1.570 -7.892 2.709 1.00 89.00 110 GLU A CA 1
ATOM 867 C C . GLU A 1 110 ? 2.821 -7.180 3.245 1.00 89.00 110 GLU A C 1
ATOM 869 O O . GLU A 1 110 ? 2.884 -6.829 4.423 1.00 89.00 110 GLU A O 1
ATOM 874 N N . ASP A 1 111 ? 3.781 -6.887 2.371 1.00 91.94 111 ASP A N 1
ATOM 875 C CA . ASP A 1 111 ? 5.068 -6.326 2.750 1.00 91.94 111 ASP A CA 1
ATOM 876 C C . ASP A 1 111 ? 5.039 -4.798 2.849 1.00 91.94 111 ASP A C 1
ATOM 878 O O . ASP A 1 111 ? 4.295 -4.099 2.149 1.00 91.94 111 ASP A O 1
ATOM 882 N N . LEU A 1 112 ? 5.910 -4.266 3.707 1.00 91.31 112 LEU A N 1
ATOM 883 C CA . LEU A 1 112 ? 6.163 -2.838 3.851 1.00 91.31 112 LEU A CA 1
ATOM 884 C C . LEU A 1 112 ? 7.604 -2.537 3.451 1.00 91.31 112 LEU A C 1
ATOM 886 O O . LEU A 1 112 ? 8.542 -3.125 3.987 1.00 91.31 112 LEU A O 1
ATOM 890 N N . PHE A 1 113 ? 7.776 -1.590 2.538 1.00 90.88 113 PHE A N 1
ATOM 891 C CA . PHE A 1 113 ? 9.077 -1.176 2.040 1.00 90.88 113 PHE A CA 1
ATOM 892 C C . PHE A 1 113 ? 9.373 0.268 2.394 1.00 90.88 113 PHE A C 1
ATOM 894 O O . PHE A 1 113 ? 8.478 1.093 2.599 1.00 90.88 113 PHE A O 1
ATOM 901 N N . VAL A 1 114 ? 10.662 0.574 2.403 1.00 89.62 114 VAL A N 1
ATOM 902 C CA . VAL A 1 114 ? 11.159 1.936 2.411 1.00 89.62 114 VAL A CA 1
ATOM 903 C C . VAL A 1 114 ? 12.199 2.106 1.316 1.00 89.62 114 VAL A C 1
ATOM 905 O O . VAL A 1 114 ? 13.124 1.307 1.205 1.00 89.62 114 VAL A O 1
ATOM 908 N N . ASP A 1 115 ? 12.025 3.134 0.491 1.00 87.12 115 ASP A N 1
ATOM 909 C CA . ASP A 1 115 ? 12.962 3.508 -0.568 1.00 87.12 115 ASP A CA 1
ATOM 910 C C . ASP A 1 115 ? 13.541 4.896 -0.277 1.00 87.12 115 ASP A C 1
ATOM 912 O O . ASP A 1 115 ? 12.809 5.886 -0.170 1.00 87.12 115 ASP A O 1
ATOM 916 N N . TYR A 1 116 ? 14.864 4.964 -0.155 1.00 82.06 116 TYR A N 1
ATOM 917 C CA . TYR A 1 116 ? 15.643 6.192 -0.148 1.00 82.06 116 TYR A CA 1
ATOM 918 C C . TYR A 1 116 ? 16.528 6.224 -1.406 1.00 82.06 116 TYR A C 1
ATOM 920 O O . TYR A 1 116 ? 17.630 5.676 -1.459 1.00 82.06 116 TYR A O 1
ATOM 928 N N . LYS A 1 117 ? 16.031 6.935 -2.428 1.00 70.44 117 LYS A N 1
ATOM 929 C CA . LYS A 1 117 ? 16.527 7.049 -3.824 1.00 70.44 117 LYS A CA 1
ATOM 930 C C . LYS A 1 117 ? 17.999 7.442 -4.012 1.00 70.44 117 LYS A C 1
ATOM 932 O O . LYS A 1 117 ? 18.490 7.554 -5.131 1.00 70.44 117 LYS A O 1
ATOM 937 N N . THR A 1 118 ? 18.693 7.740 -2.933 1.00 62.94 118 THR A N 1
ATOM 938 C CA . THR A 1 118 ? 20.031 8.321 -2.884 1.00 62.94 118 THR A CA 1
ATOM 939 C C . THR A 1 118 ? 21.157 7.287 -2.913 1.00 62.94 118 THR A C 1
ATOM 941 O O . THR A 1 118 ? 22.318 7.676 -3.022 1.00 62.94 118 THR A O 1
ATOM 944 N N . LYS A 1 119 ? 20.849 5.986 -2.800 1.00 61.66 119 LYS A N 1
ATOM 945 C CA . LYS A 1 119 ? 21.818 4.885 -2.938 1.00 61.66 119 LYS A CA 1
ATOM 946 C C . LYS A 1 119 ? 21.242 3.756 -3.796 1.00 61.66 119 LYS A C 1
ATOM 948 O O . LYS A 1 119 ? 20.035 3.540 -3.810 1.00 61.66 119 LYS A O 1
ATOM 953 N N . SER A 1 120 ? 22.104 3.022 -4.502 1.00 59.84 120 SER A N 1
ATOM 954 C CA . SER A 1 120 ? 21.712 1.905 -5.380 1.00 59.84 120 SER A CA 1
ATOM 955 C C . SER A 1 120 ? 21.140 0.690 -4.635 1.00 59.84 120 SER A C 1
ATOM 957 O O . SER A 1 120 ? 20.497 -0.155 -5.246 1.00 59.84 120 SER A O 1
ATOM 959 N N . ASP A 1 121 ? 21.368 0.602 -3.326 1.00 67.75 121 ASP A N 1
ATOM 960 C CA . ASP A 1 121 ? 20.828 -0.390 -2.389 1.00 67.75 121 ASP A CA 1
ATOM 961 C C . ASP A 1 121 ? 19.759 0.214 -1.459 1.00 67.75 121 ASP A C 1
ATOM 963 O O . ASP A 1 121 ? 19.476 -0.330 -0.392 1.00 67.75 121 ASP A O 1
ATOM 967 N N . GLY A 1 122 ? 19.181 1.353 -1.854 1.00 80.88 122 GLY A N 1
ATOM 968 C CA . GLY A 1 122 ? 18.332 2.199 -1.017 1.00 80.88 122 GLY A CA 1
ATOM 969 C C . GLY A 1 122 ? 16.953 1.644 -0.662 1.00 80.88 122 GLY A C 1
ATOM 970 O O . GLY A 1 122 ? 16.106 2.401 -0.201 1.00 80.88 122 GLY A O 1
ATOM 971 N N . LEU A 1 123 ? 16.712 0.355 -0.891 1.00 88.75 123 LEU A N 1
ATOM 972 C CA . LEU A 1 123 ? 15.444 -0.310 -0.628 1.00 88.75 123 LEU A CA 1
ATOM 973 C C . LEU A 1 123 ? 15.590 -1.254 0.566 1.00 88.75 123 LEU A C 1
ATOM 975 O O . LEU A 1 123 ? 16.391 -2.186 0.514 1.00 88.75 123 LEU A O 1
ATOM 979 N N . LEU A 1 124 ? 14.771 -1.059 1.599 1.00 91.38 124 LEU A N 1
ATOM 980 C CA . LEU A 1 124 ? 14.662 -1.982 2.729 1.00 91.38 124 LEU A CA 1
ATOM 981 C C . LEU A 1 124 ? 13.228 -2.491 2.862 1.00 91.38 124 LEU A C 1
ATOM 983 O O . LEU A 1 124 ? 12.273 -1.779 2.547 1.00 91.38 124 LEU A O 1
ATOM 987 N N . LYS A 1 125 ? 13.089 -3.715 3.361 1.00 93.56 125 LYS A N 1
ATOM 988 C CA . LYS A 1 125 ? 11.825 -4.341 3.749 1.00 93.56 125 LYS A CA 1
ATOM 989 C C . LYS A 1 125 ? 11.708 -4.311 5.270 1.00 93.56 125 LYS A C 1
ATOM 991 O O . LYS A 1 125 ? 12.706 -4.484 5.969 1.00 93.56 125 LYS A O 1
ATOM 996 N N . TYR A 1 126 ? 10.515 -4.043 5.782 1.00 93.88 126 TYR A N 1
ATOM 997 C CA . TYR A 1 126 ? 10.247 -4.107 7.213 1.00 93.88 126 TYR A CA 1
ATOM 998 C C . TYR A 1 126 ? 10.139 -5.567 7.652 1.00 93.88 126 TYR A C 1
ATOM 1000 O O . TYR A 1 126 ? 9.376 -6.335 7.069 1.00 93.88 126 TYR A O 1
ATOM 1008 N N . ASP A 1 127 ? 10.890 -5.923 8.685 1.00 93.75 127 ASP A N 1
ATOM 1009 C CA . ASP A 1 127 ? 10.775 -7.179 9.410 1.00 93.75 127 ASP A CA 1
ATOM 1010 C C . ASP A 1 127 ? 9.891 -6.938 10.647 1.00 93.75 127 ASP A C 1
ATOM 1012 O O . ASP A 1 127 ? 10.337 -6.279 11.597 1.00 93.75 127 ASP A O 1
ATOM 1016 N N . PRO A 1 128 ? 8.632 -7.416 10.643 1.00 93.06 128 PRO A N 1
ATOM 1017 C CA . PRO A 1 128 ? 7.719 -7.209 11.758 1.00 93.06 128 PRO A CA 1
ATOM 1018 C C . PRO A 1 128 ? 8.084 -8.027 12.999 1.00 93.06 128 PRO A C 1
ATOM 1020 O O . PRO A 1 128 ? 7.744 -7.592 14.097 1.00 93.06 128 PRO A O 1
ATOM 1023 N N . ASP A 1 129 ? 8.777 -9.158 12.850 1.00 94.38 129 ASP A N 1
ATOM 1024 C CA . ASP A 1 129 ? 9.113 -10.045 13.969 1.00 94.38 129 ASP A CA 1
ATOM 1025 C C . ASP A 1 129 ? 10.221 -9.440 14.833 1.00 94.38 129 ASP A C 1
ATOM 1027 O O . ASP A 1 129 ? 10.194 -9.534 16.062 1.00 94.38 129 ASP A O 1
ATOM 1031 N N . ASN A 1 130 ? 11.180 -8.773 14.189 1.00 93.62 130 ASN A N 1
ATOM 1032 C CA . ASN A 1 130 ? 12.288 -8.100 14.866 1.00 93.62 130 ASN A CA 1
ATOM 1033 C C . ASN A 1 130 ? 12.069 -6.588 15.040 1.00 93.62 130 ASN A C 1
ATOM 1035 O O . ASN A 1 130 ? 12.887 -5.934 15.682 1.00 93.62 130 ASN A O 1
ATOM 1039 N N . GLU A 1 131 ? 10.994 -6.026 14.478 1.00 92.88 131 GLU A N 1
ATOM 1040 C CA . GLU A 1 131 ? 10.744 -4.581 14.392 1.00 92.88 131 GLU A CA 1
ATOM 1041 C C . GLU A 1 131 ? 11.954 -3.818 13.819 1.00 92.88 131 GLU A C 1
ATOM 1043 O O . GLU A 1 131 ? 12.437 -2.839 14.394 1.00 92.88 131 GLU A O 1
ATOM 1048 N N . THR A 1 132 ? 12.484 -4.276 12.680 1.00 92.44 132 THR A N 1
ATOM 1049 C CA . THR A 1 132 ? 13.655 -3.664 12.026 1.00 92.44 132 THR A CA 1
ATOM 1050 C C . THR A 1 132 ? 13.474 -3.533 10.518 1.00 92.44 132 THR A C 1
ATOM 1052 O O . THR A 1 132 ? 12.495 -3.996 9.944 1.00 92.44 132 THR A O 1
ATOM 1055 N N . TRP A 1 133 ? 14.413 -2.854 9.862 1.00 91.62 133 TRP A N 1
ATOM 1056 C CA . TRP A 1 133 ? 14.474 -2.777 8.407 1.00 91.62 133 TRP A CA 1
ATOM 1057 C C . TRP A 1 133 ? 15.655 -3.588 7.905 1.00 91.62 133 TRP A C 1
ATOM 1059 O O . TRP A 1 133 ? 16.782 -3.386 8.356 1.00 91.62 133 TRP A O 1
ATOM 1069 N N . VAL A 1 134 ? 15.394 -4.471 6.949 1.00 92.19 134 VAL A N 1
ATOM 1070 C CA . VAL A 1 134 ? 16.375 -5.409 6.408 1.00 92.19 134 VAL A CA 1
ATOM 1071 C C . VAL A 1 134 ? 16.492 -5.258 4.899 1.00 92.19 134 VAL A C 1
ATOM 1073 O O . VAL A 1 134 ? 15.575 -4.784 4.224 1.00 92.19 134 VAL A O 1
ATOM 1076 N N . GLN A 1 135 ? 17.638 -5.653 4.352 1.00 91.38 135 GLN A N 1
ATOM 1077 C CA . GLN A 1 135 ? 17.804 -5.740 2.906 1.00 91.38 135 GLN A CA 1
ATOM 1078 C C . GLN A 1 135 ? 16.957 -6.908 2.381 1.00 91.38 135 GLN A C 1
ATOM 1080 O O . GLN A 1 135 ? 17.157 -8.031 2.841 1.00 91.38 135 GLN A O 1
ATOM 1085 N N . PRO A 1 136 ? 16.016 -6.672 1.451 1.00 92.06 136 PRO A N 1
ATOM 1086 C CA . PRO A 1 136 ? 15.263 -7.756 0.838 1.00 92.06 136 PRO A CA 1
ATOM 1087 C C . PRO A 1 136 ? 16.155 -8.560 -0.111 1.00 92.06 136 PRO A C 1
ATOM 1089 O O . PRO A 1 136 ? 17.048 -8.002 -0.764 1.00 92.06 136 PRO A O 1
ATOM 1092 N N . ASP A 1 137 ? 15.856 -9.850 -0.246 1.00 89.75 137 ASP A N 1
ATOM 1093 C CA . ASP A 1 137 ? 16.446 -10.695 -1.279 1.00 89.75 137 ASP A CA 1
ATOM 1094 C C . ASP A 1 137 ? 16.143 -10.138 -2.676 1.00 89.75 137 ASP A C 1
ATOM 1096 O O . ASP A 1 137 ? 15.109 -9.513 -2.912 1.00 89.75 137 ASP A O 1
ATOM 1100 N N . LEU A 1 138 ? 17.042 -10.372 -3.639 1.00 82.50 138 LEU A N 1
ATOM 1101 C CA . LEU A 1 138 ? 16.926 -9.789 -4.984 1.00 82.50 138 LEU A CA 1
ATOM 1102 C C . LEU A 1 138 ? 15.605 -10.130 -5.690 1.00 82.50 138 LEU A C 1
ATOM 1104 O O . LEU A 1 138 ? 15.088 -9.287 -6.417 1.00 82.50 138 LEU A O 1
ATOM 1108 N N . GLY A 1 139 ? 15.071 -11.337 -5.480 1.00 81.00 139 GLY A N 1
ATOM 1109 C CA . GLY A 1 139 ? 13.796 -11.771 -6.066 1.00 81.00 139 GLY A CA 1
ATOM 1110 C C . GLY A 1 139 ? 12.564 -11.111 -5.440 1.00 81.00 139 GLY A C 1
ATOM 1111 O O . GLY A 1 139 ? 11.528 -11.000 -6.094 1.00 81.00 139 GLY A O 1
ATOM 1112 N N . ASP A 1 140 ? 12.703 -10.612 -4.213 1.00 82.81 140 ASP A N 1
ATOM 1113 C CA . ASP A 1 140 ? 11.620 -10.004 -3.438 1.00 82.81 140 ASP A CA 1
ATOM 1114 C C . ASP A 1 140 ? 11.575 -8.486 -3.604 1.00 82.81 140 ASP A C 1
ATOM 1116 O O . ASP A 1 140 ? 10.683 -7.820 -3.078 1.00 82.81 140 ASP A O 1
ATOM 1120 N N . ARG A 1 141 ? 12.532 -7.915 -4.343 1.00 88.56 141 ARG A N 1
ATOM 1121 C CA . ARG A 1 141 ? 12.576 -6.483 -4.614 1.00 88.56 141 ARG A CA 1
ATOM 1122 C C . ARG A 1 141 ? 11.444 -6.094 -5.565 1.00 88.56 141 ARG A C 1
ATOM 1124 O O . ARG A 1 141 ? 11.488 -6.495 -6.730 1.00 88.56 141 ARG A O 1
ATOM 1131 N N . PRO A 1 142 ? 10.455 -5.295 -5.121 1.00 88.94 142 PRO A N 1
ATOM 1132 C CA . PRO A 1 142 ? 9.484 -4.721 -6.034 1.00 88.94 142 PRO A CA 1
ATOM 1133 C C . PRO A 1 142 ? 10.169 -3.860 -7.095 1.00 88.94 142 PRO A C 1
ATOM 1135 O O . PRO A 1 142 ? 11.124 -3.128 -6.819 1.00 88.94 142 PRO A O 1
ATOM 1138 N N . GLY A 1 143 ? 9.625 -3.906 -8.306 1.00 85.38 143 GLY A N 1
ATOM 1139 C CA . GLY A 1 143 ? 9.931 -2.943 -9.347 1.00 85.38 143 GLY A CA 1
ATOM 1140 C C . GLY A 1 143 ? 9.527 -1.519 -8.954 1.00 85.38 143 GLY A C 1
ATOM 1141 O O . GLY A 1 143 ? 8.817 -1.266 -7.975 1.00 85.38 143 GLY A O 1
ATOM 1142 N N . ILE A 1 144 ? 9.961 -0.546 -9.751 1.00 80.44 144 ILE A N 1
ATOM 1143 C CA . ILE A 1 144 ? 9.610 0.857 -9.503 1.00 80.44 144 ILE A CA 1
ATOM 1144 C C . ILE A 1 144 ? 8.090 1.023 -9.635 1.00 80.44 144 ILE A C 1
ATOM 1146 O O . ILE A 1 144 ? 7.465 0.440 -10.522 1.00 80.44 144 ILE A O 1
ATOM 1150 N N . SER A 1 145 ? 7.501 1.842 -8.758 1.00 79.88 145 SER A N 1
ATOM 1151 C CA . SER A 1 145 ? 6.054 2.088 -8.701 1.00 79.88 145 SER A CA 1
ATOM 1152 C C . SER A 1 145 ? 5.213 0.819 -8.491 1.00 79.88 145 SER A C 1
ATOM 1154 O O . SER A 1 145 ? 4.044 0.794 -8.886 1.00 79.88 145 SER A O 1
ATOM 1156 N N . ALA A 1 146 ? 5.785 -0.227 -7.879 1.00 88.25 146 ALA A N 1
ATOM 1157 C CA . ALA A 1 146 ? 5.042 -1.437 -7.564 1.00 88.25 146 ALA A CA 1
ATOM 1158 C C . ALA A 1 146 ? 3.792 -1.126 -6.732 1.00 88.25 146 ALA A C 1
ATOM 1160 O O . ALA A 1 146 ? 3.821 -0.339 -5.785 1.00 88.25 146 ALA A O 1
ATOM 1161 N N . SER A 1 147 ? 2.679 -1.745 -7.108 1.00 86.44 147 SER A N 1
ATOM 1162 C CA . SER A 1 147 ? 1.400 -1.626 -6.416 1.00 86.44 147 SER A CA 1
ATOM 1163 C C . SER A 1 147 ? 0.539 -2.856 -6.675 1.00 86.44 147 SER A C 1
ATOM 1165 O O . SER A 1 147 ? 0.759 -3.601 -7.634 1.00 86.44 147 SER A O 1
ATOM 1167 N N . MET A 1 148 ? -0.471 -3.062 -5.833 1.00 86.94 148 MET A N 1
ATOM 1168 C CA . MET A 1 148 ? -1.438 -4.139 -6.025 1.00 86.94 148 MET A CA 1
ATOM 1169 C C . MET A 1 148 ? -2.644 -3.654 -6.833 1.00 86.94 148 MET A C 1
ATOM 1171 O O . MET A 1 148 ? -3.321 -2.679 -6.494 1.00 86.94 148 MET A O 1
ATOM 1175 N N . VAL A 1 149 ? -2.937 -4.372 -7.916 1.00 84.19 149 VAL A N 1
ATOM 1176 C CA . VAL A 1 149 ? -4.090 -4.155 -8.791 1.00 84.19 149 VAL A CA 1
ATOM 1177 C C . VAL A 1 149 ? -4.831 -5.479 -8.940 1.00 84.19 149 VAL A C 1
ATOM 1179 O O . VAL A 1 149 ? -4.325 -6.426 -9.541 1.00 84.19 149 VAL A O 1
ATOM 1182 N N . ARG A 1 150 ? -6.053 -5.548 -8.393 1.00 81.94 150 ARG A N 1
ATOM 1183 C CA . ARG A 1 150 ? -6.889 -6.766 -8.402 1.00 81.94 150 ARG A CA 1
ATOM 1184 C C . ARG A 1 150 ? -6.181 -7.979 -7.785 1.00 81.94 150 ARG A C 1
ATOM 1186 O O . ARG A 1 150 ? -6.199 -9.066 -8.352 1.00 81.94 150 ARG A O 1
ATOM 1193 N N . GLY A 1 151 ? -5.513 -7.766 -6.650 1.00 82.75 151 GLY A N 1
ATOM 1194 C CA . GLY A 1 151 ? -4.791 -8.820 -5.928 1.00 82.75 151 GLY A CA 1
ATOM 1195 C C . GLY A 1 151 ? -3.494 -9.286 -6.595 1.00 82.75 151 GLY A C 1
ATOM 1196 O O . GLY A 1 151 ? -2.894 -10.246 -6.132 1.00 82.75 151 GLY A O 1
ATOM 1197 N N . LYS A 1 152 ? -3.045 -8.618 -7.662 1.00 89.31 152 LYS A N 1
ATOM 1198 C CA . LYS A 1 152 ? -1.820 -8.957 -8.394 1.00 89.31 152 LYS A CA 1
ATOM 1199 C C . LYS A 1 152 ? -0.885 -7.762 -8.471 1.00 89.31 152 LYS A C 1
ATOM 1201 O O . LYS A 1 152 ? -1.340 -6.616 -8.460 1.00 89.31 152 LYS A O 1
ATOM 1206 N N . ARG A 1 153 ? 0.415 -8.029 -8.578 1.00 90.44 153 ARG A N 1
ATOM 1207 C CA . ARG A 1 153 ? 1.447 -6.990 -8.611 1.00 90.44 153 ARG A CA 1
ATOM 1208 C C . ARG A 1 153 ? 1.514 -6.337 -9.992 1.00 90.44 153 ARG A C 1
ATOM 1210 O O . ARG A 1 153 ? 1.639 -7.033 -10.997 1.00 90.44 153 ARG A O 1
ATOM 1217 N N . LEU A 1 154 ? 1.425 -5.011 -10.027 1.00 89.88 154 LEU A N 1
ATOM 1218 C CA . LEU A 1 154 ? 1.744 -4.162 -11.173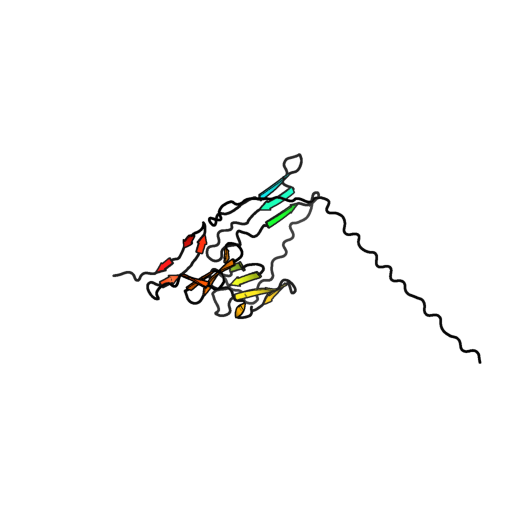 1.00 89.88 154 LEU A CA 1
ATOM 1219 C C . LEU A 1 154 ? 3.005 -3.376 -10.830 1.00 89.88 154 LEU A C 1
ATOM 1221 O O . LEU A 1 154 ? 3.025 -2.693 -9.810 1.00 89.88 154 LEU A O 1
ATOM 1225 N N . GLU A 1 155 ? 4.028 -3.450 -11.667 1.00 90.50 155 GLU A N 1
ATOM 1226 C CA . GLU A 1 155 ? 5.329 -2.844 -11.395 1.00 90.50 155 GLU A CA 1
ATOM 1227 C C . GLU A 1 155 ? 6.091 -2.534 -12.682 1.00 90.50 155 GLU A C 1
ATOM 1229 O O . GLU A 1 155 ? 5.724 -2.992 -13.765 1.00 90.50 155 GLU A O 1
ATOM 1234 N N . MET A 1 156 ? 7.169 -1.762 -12.556 1.00 88.00 156 MET A N 1
ATOM 1235 C CA . MET A 1 156 ? 8.131 -1.590 -13.634 1.00 88.00 156 MET A CA 1
ATOM 1236 C C . MET A 1 156 ? 9.415 -2.360 -13.395 1.00 88.00 156 MET A C 1
ATOM 1238 O O . MET A 1 156 ? 10.075 -2.167 -12.370 1.00 88.00 156 MET A O 1
ATOM 1242 N N . VAL A 1 157 ? 9.827 -3.131 -14.395 1.00 86.94 157 VAL A N 1
ATOM 1243 C CA . VAL A 1 157 ? 11.072 -3.899 -14.377 1.00 86.94 157 VAL A CA 1
ATOM 1244 C C . VAL A 1 157 ? 11.802 -3.642 -15.684 1.00 86.94 157 VAL A C 1
ATOM 1246 O O . VAL A 1 157 ? 11.244 -3.851 -16.749 1.00 86.94 157 VAL A O 1
ATOM 1249 N N . ASN A 1 158 ? 13.045 -3.158 -15.614 1.00 83.94 158 ASN A N 1
ATOM 1250 C CA . ASN A 1 158 ? 13.881 -2.884 -16.793 1.00 83.94 158 ASN A CA 1
ATOM 1251 C C . ASN A 1 158 ? 13.254 -1.950 -17.853 1.00 83.94 158 ASN A C 1
ATOM 1253 O O . ASN A 1 158 ? 13.667 -1.977 -19.003 1.00 83.94 158 ASN A O 1
ATOM 1257 N N . GLY A 1 159 ? 12.303 -1.092 -17.465 1.00 82.81 159 GLY A N 1
ATOM 1258 C CA . GLY A 1 159 ? 11.587 -0.194 -18.384 1.00 82.81 159 GLY A CA 1
ATOM 1259 C C . GLY A 1 159 ? 10.234 -0.734 -18.853 1.00 82.81 159 GLY A C 1
ATOM 1260 O O . GLY A 1 159 ? 9.375 0.064 -19.227 1.00 82.81 159 GLY A O 1
ATOM 1261 N N . ASP A 1 160 ? 10.012 -2.040 -18.717 1.00 90.12 160 ASP A N 1
ATOM 1262 C CA . ASP A 1 160 ? 8.749 -2.698 -19.028 1.00 90.12 160 ASP A CA 1
ATOM 1263 C C . ASP A 1 160 ? 7.734 -2.496 -17.913 1.00 90.12 160 ASP A C 1
ATOM 1265 O O . ASP A 1 160 ? 8.068 -2.482 -16.725 1.00 90.12 160 ASP A O 1
ATOM 1269 N N . VAL A 1 161 ? 6.462 -2.432 -18.293 1.00 92.00 161 VAL A N 1
ATOM 1270 C CA . VAL A 1 161 ? 5.346 -2.543 -17.359 1.00 92.00 161 VAL A CA 1
ATOM 1271 C C . VAL A 1 161 ? 4.958 -4.008 -17.259 1.00 92.00 161 VAL A C 1
ATOM 1273 O O . VAL A 1 161 ? 4.500 -4.622 -18.229 1.00 92.00 161 VAL A O 1
ATOM 1276 N N . VAL A 1 162 ? 5.104 -4.554 -16.059 1.00 93.56 162 VAL A N 1
ATOM 1277 C CA . VAL A 1 162 ? 4.858 -5.956 -15.740 1.00 93.56 162 VAL A CA 1
ATOM 1278 C C . VAL A 1 162 ? 3.638 -6.057 -14.833 1.00 93.56 162 VAL A C 1
ATOM 1280 O O . VAL A 1 162 ? 3.549 -5.387 -13.806 1.00 93.56 162 VAL A O 1
ATOM 1283 N N . TYR A 1 163 ? 2.690 -6.911 -15.206 1.00 92.94 163 TYR A N 1
ATOM 1284 C CA . TYR A 1 163 ? 1.541 -7.277 -14.388 1.00 92.94 163 TYR A CA 1
ATOM 1285 C C . TYR A 1 163 ? 1.551 -8.781 -14.145 1.00 92.94 163 TYR A C 1
ATOM 1287 O O . TYR A 1 163 ? 1.461 -9.559 -15.094 1.00 92.94 163 TYR A O 1
ATOM 1295 N N . ASP A 1 164 ? 1.657 -9.187 -12.879 1.00 92.88 164 ASP A N 1
ATOM 1296 C CA . ASP A 1 164 ? 1.676 -10.598 -12.469 1.00 92.88 164 ASP A CA 1
ATOM 1297 C C . ASP A 1 164 ? 2.772 -11.409 -13.190 1.00 92.88 164 ASP A C 1
ATOM 1299 O O . ASP A 1 164 ? 2.530 -12.475 -13.752 1.00 92.88 164 ASP A O 1
ATOM 1303 N N . GLY A 1 165 ? 3.976 -10.831 -13.279 1.00 92.69 165 GLY A N 1
ATOM 1304 C CA . GLY A 1 165 ? 5.120 -11.423 -13.983 1.00 92.69 165 GLY A CA 1
ATOM 1305 C C . GLY A 1 165 ? 5.039 -11.379 -15.515 1.00 92.69 165 GLY A C 1
ATOM 1306 O O . GLY A 1 165 ? 5.993 -11.768 -16.185 1.00 92.69 165 GLY A O 1
ATOM 1307 N N . LYS A 1 166 ? 3.938 -10.886 -16.094 1.00 95.44 166 LYS A N 1
ATOM 1308 C CA . LYS A 1 166 ? 3.765 -10.751 -17.543 1.00 95.44 166 LYS A CA 1
ATOM 1309 C C . LYS A 1 166 ? 3.984 -9.311 -17.994 1.00 95.44 166 LYS A C 1
ATOM 1311 O O . LYS A 1 166 ? 3.327 -8.401 -17.497 1.00 95.44 166 LYS A O 1
ATOM 1316 N N . VAL A 1 167 ? 4.827 -9.111 -19.004 1.00 95.38 167 VAL A N 1
ATOM 1317 C CA . VAL A 1 167 ? 4.953 -7.813 -19.684 1.00 95.38 167 VAL A CA 1
ATOM 1318 C C . VAL A 1 167 ? 3.621 -7.460 -20.357 1.00 95.38 167 VAL A C 1
ATOM 1320 O O . VAL A 1 167 ? 3.098 -8.226 -21.171 1.00 95.38 167 VAL A O 1
ATOM 1323 N N . ILE A 1 168 ? 3.051 -6.313 -19.987 1.00 93.31 168 ILE A N 1
ATOM 1324 C CA . ILE A 1 168 ? 1.811 -5.770 -20.564 1.00 93.31 168 ILE A CA 1
ATOM 1325 C C . ILE A 1 168 ? 2.049 -4.509 -21.395 1.00 93.31 168 ILE A C 1
ATOM 1327 O O . ILE A 1 168 ? 1.177 -4.123 -22.171 1.00 93.31 168 ILE A O 1
ATOM 1331 N N . PHE A 1 169 ? 3.215 -3.882 -21.246 1.00 91.19 169 PHE A N 1
ATOM 1332 C CA . PHE A 1 169 ? 3.665 -2.783 -22.085 1.00 91.19 169 PHE A CA 1
ATOM 1333 C C . PHE A 1 169 ? 5.196 -2.746 -22.098 1.00 91.19 169 PHE A C 1
ATOM 1335 O O . PHE A 1 169 ? 5.813 -2.687 -21.039 1.00 91.19 169 PHE A O 1
ATOM 1342 N N . ASP A 1 170 ? 5.761 -2.790 -23.299 1.00 92.06 170 ASP A N 1
ATOM 1343 C CA . ASP A 1 170 ? 7.193 -2.716 -23.607 1.00 92.06 170 ASP A CA 1
ATOM 1344 C C . ASP A 1 170 ? 7.391 -1.441 -24.450 1.00 92.06 170 ASP A C 1
ATOM 1346 O O . ASP A 1 170 ? 7.025 -1.416 -25.635 1.00 92.06 170 ASP A O 1
ATOM 1350 N N . PRO A 1 171 ? 7.773 -0.314 -23.824 1.00 87.56 171 PRO A N 1
ATOM 1351 C CA . PRO A 1 171 ? 7.981 0.935 -24.539 1.00 87.56 171 PRO A CA 1
ATOM 1352 C C . PRO A 1 171 ? 9.264 0.888 -25.384 1.00 87.56 171 PRO A C 1
ATOM 1354 O O . PRO A 1 171 ? 10.272 0.349 -24.942 1.00 87.56 171 PRO A O 1
ATOM 1357 N N . PRO A 1 172 ? 9.304 1.561 -26.549 1.00 86.75 172 PRO A N 1
ATOM 1358 C CA . PRO A 1 172 ? 10.555 1.710 -27.287 1.00 86.75 172 PRO A CA 1
ATOM 1359 C C . PRO A 1 172 ? 11.587 2.508 -26.471 1.00 86.75 172 PRO A C 1
ATOM 1361 O O . PRO A 1 172 ? 11.217 3.393 -25.698 1.00 86.75 172 PRO A O 1
ATOM 1364 N N . ASP A 1 173 ? 12.878 2.289 -26.742 1.00 83.00 173 ASP A N 1
ATOM 1365 C CA . ASP A 1 173 ? 13.996 2.989 -26.077 1.00 83.00 173 ASP A CA 1
ATOM 1366 C C . ASP A 1 173 ? 13.892 4.525 -26.148 1.00 83.00 173 ASP A C 1
ATOM 1368 O O . ASP A 1 173 ? 14.343 5.258 -25.258 1.00 83.00 173 ASP A O 1
ATOM 1372 N N . HIS A 1 174 ? 13.294 5.031 -27.231 1.00 82.12 174 HIS A N 1
ATOM 1373 C CA . HIS A 1 174 ? 13.057 6.449 -27.456 1.00 82.12 174 HIS A CA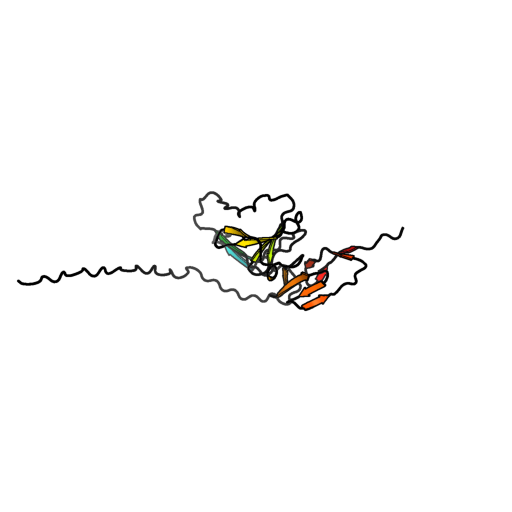 1
ATOM 1374 C C . HIS A 1 174 ? 11.650 6.710 -28.008 1.00 82.12 174 HIS A C 1
ATOM 1376 O O . HIS A 1 174 ? 11.217 6.021 -28.936 1.00 82.12 174 HIS A O 1
ATOM 1382 N N . PRO A 1 175 ? 10.947 7.757 -27.529 1.00 84.50 175 PRO A N 1
ATOM 1383 C CA . PRO A 1 175 ? 11.295 8.648 -26.411 1.00 84.50 175 PRO A CA 1
ATOM 1384 C C . PRO A 1 175 ? 11.303 7.916 -25.064 1.00 84.50 175 PRO A C 1
ATOM 1386 O O . PRO A 1 175 ? 10.770 6.823 -24.961 1.00 84.50 175 PRO A O 1
ATOM 1389 N N . ILE A 1 176 ? 11.915 8.505 -24.037 1.00 85.06 176 ILE A N 1
ATOM 1390 C CA . ILE A 1 176 ? 12.039 7.840 -22.736 1.00 85.06 176 ILE A CA 1
ATOM 1391 C C . ILE A 1 176 ? 10.711 7.944 -21.972 1.00 85.06 176 ILE A C 1
ATOM 1393 O O . ILE A 1 176 ? 10.109 9.017 -21.911 1.00 85.06 176 ILE A O 1
ATOM 1397 N N . TYR A 1 177 ? 10.282 6.849 -21.345 1.00 85.81 177 TYR A N 1
ATOM 1398 C CA . TYR A 1 177 ? 9.080 6.787 -20.512 1.00 85.81 177 TYR A CA 1
ATOM 1399 C C . TYR A 1 177 ? 9.463 6.594 -19.037 1.00 85.81 177 TYR A C 1
ATOM 1401 O O . TYR A 1 177 ? 10.253 5.707 -18.711 1.00 85.81 177 TYR A O 1
ATOM 1409 N N . ARG A 1 178 ? 8.954 7.437 -18.127 1.00 81.69 178 ARG A N 1
ATOM 1410 C CA . ARG A 1 178 ? 9.298 7.425 -16.684 1.00 81.69 178 ARG A CA 1
ATOM 1411 C C . ARG A 1 178 ? 8.099 7.775 -15.800 1.00 81.69 178 ARG A C 1
ATOM 1413 O O . ARG A 1 178 ? 7.072 8.233 -16.288 1.00 81.69 178 ARG A O 1
ATOM 1420 N N . TYR A 1 179 ? 8.272 7.608 -14.483 1.00 80.00 179 TYR A N 1
ATOM 1421 C CA . TYR A 1 179 ? 7.308 8.002 -13.441 1.00 80.00 179 TYR A CA 1
ATOM 1422 C C . TYR A 1 179 ? 5.906 7.438 -13.684 1.00 80.00 179 TYR A C 1
ATOM 1424 O O . TYR A 1 179 ? 4.923 8.168 -13.806 1.00 80.00 179 TYR A O 1
ATOM 1432 N N . TYR A 1 180 ? 5.840 6.116 -13.803 1.00 83.06 180 TYR A N 1
ATOM 1433 C CA . TYR A 1 180 ? 4.593 5.425 -14.068 1.00 83.06 180 TYR A CA 1
ATOM 1434 C C . TYR A 1 180 ? 3.717 5.412 -12.822 1.00 83.06 180 TYR A C 1
ATOM 1436 O O . TYR A 1 180 ? 4.206 5.253 -11.700 1.00 83.06 180 TYR A O 1
ATOM 1444 N N . TYR A 1 181 ? 2.419 5.563 -13.041 1.00 81.31 181 TYR A N 1
ATOM 1445 C CA . TYR A 1 181 ? 1.421 5.654 -11.993 1.00 81.31 181 TYR A CA 1
ATOM 1446 C C . TYR A 1 181 ? 0.112 5.019 -12.453 1.00 81.31 181 TYR A C 1
ATOM 1448 O O . TYR A 1 181 ? -0.441 5.405 -13.480 1.00 81.31 181 TYR A O 1
ATOM 1456 N N . TYR A 1 182 ? -0.415 4.070 -11.681 1.00 80.94 182 TYR A N 1
ATOM 1457 C CA . TYR A 1 182 ? -1.744 3.515 -11.918 1.00 80.94 182 TYR A CA 1
ATOM 1458 C C . TYR A 1 182 ? -2.787 4.228 -11.056 1.00 80.94 182 TYR A C 1
ATOM 1460 O O . TYR A 1 182 ? -2.683 4.298 -9.826 1.00 80.94 182 TYR A O 1
ATOM 1468 N N . GLY A 1 183 ? -3.830 4.741 -11.697 1.00 78.31 183 GLY A N 1
ATOM 1469 C CA . GLY A 1 183 ? -4.924 5.410 -11.015 1.00 78.31 183 GLY A CA 1
ATOM 1470 C C . GLY A 1 183 ? -6.176 5.429 -11.864 1.00 78.31 183 GLY A C 1
ATOM 1471 O O . GLY A 1 183 ? -6.115 5.539 -13.082 1.00 78.31 183 GLY A O 1
ATOM 1472 N N . GLN A 1 184 ? -7.328 5.293 -11.217 1.00 77.44 184 GLN A N 1
ATOM 1473 C CA . GLN A 1 184 ? -8.619 5.328 -11.893 1.00 77.44 184 GLN A CA 1
ATOM 1474 C C . GLN A 1 184 ? -8.717 4.411 -13.139 1.00 77.44 184 GLN A C 1
ATOM 1476 O O . GLN A 1 184 ? -9.320 4.778 -14.144 1.00 77.44 184 GLN A O 1
ATOM 1481 N N . GLY A 1 185 ? -8.109 3.218 -13.098 1.00 80.19 185 GLY A N 1
ATOM 1482 C CA . GLY A 1 185 ? -8.181 2.248 -14.196 1.00 80.19 185 GLY A CA 1
ATOM 1483 C C . GLY A 1 185 ? -7.241 2.552 -15.362 1.00 80.19 185 GLY A C 1
ATOM 1484 O O . GLY A 1 185 ? -7.281 1.853 -16.369 1.00 80.19 185 GLY A O 1
ATOM 1485 N N . HIS A 1 186 ? -6.396 3.571 -15.226 1.00 84.56 186 HIS A N 1
ATOM 1486 C CA . HIS A 1 186 ? -5.481 4.034 -16.256 1.00 84.56 186 HIS A CA 1
ATOM 1487 C C . HIS A 1 186 ? -4.042 3.984 -15.753 1.00 84.56 186 HIS A C 1
ATOM 1489 O O . HIS A 1 186 ? -3.760 4.226 -14.576 1.00 84.56 186 HIS A O 1
ATOM 1495 N N . LEU A 1 187 ? -3.132 3.681 -16.673 1.00 84.94 187 LEU A N 1
ATOM 1496 C CA . LEU A 1 187 ? -1.703 3.830 -16.465 1.00 84.94 187 LEU A CA 1
ATOM 1497 C C . LEU A 1 187 ? -1.271 5.180 -17.037 1.00 84.94 187 LEU A C 1
ATOM 1499 O O . LEU A 1 187 ? -1.440 5.444 -18.225 1.00 84.94 187 LEU A O 1
ATOM 1503 N N . PHE A 1 188 ? -0.717 6.022 -16.179 1.00 85.38 188 PHE A N 1
ATOM 1504 C CA . PHE A 1 188 ? -0.122 7.301 -16.528 1.00 85.38 188 PHE A CA 1
ATOM 1505 C C . PHE A 1 188 ? 1.392 7.166 -16.502 1.00 85.38 188 PHE A C 1
ATOM 1507 O O . PHE A 1 188 ? 1.940 6.434 -15.681 1.00 85.38 188 PHE A O 1
ATOM 1514 N N . PHE A 1 189 ? 2.068 7.889 -17.383 1.00 86.94 189 PHE A N 1
ATOM 1515 C CA . PHE A 1 189 ? 3.520 7.957 -17.434 1.00 86.94 189 PHE A CA 1
ATOM 1516 C C . PHE A 1 189 ? 3.946 9.271 -18.079 1.00 86.94 189 PHE A C 1
ATOM 1518 O O . PHE A 1 189 ? 3.211 9.876 -18.863 1.00 86.94 189 PHE A O 1
ATOM 1525 N N . TYR A 1 190 ? 5.159 9.702 -17.765 1.00 86.25 190 TYR A N 1
ATOM 1526 C CA . TYR A 1 190 ? 5.786 10.843 -18.405 1.00 86.25 190 TYR A CA 1
ATOM 1527 C C . TYR A 1 190 ? 6.527 10.363 -19.641 1.00 86.25 190 TYR A C 1
ATOM 1529 O O . TYR A 1 190 ? 7.380 9.482 -19.558 1.00 86.25 190 TYR A O 1
ATOM 1537 N N . ARG A 1 191 ? 6.208 10.975 -20.779 1.00 87.62 191 ARG A N 1
ATOM 1538 C CA . ARG A 1 191 ? 6.946 10.815 -22.028 1.00 87.62 191 ARG A CA 1
ATOM 1539 C C . ARG A 1 191 ? 7.926 11.975 -22.158 1.00 87.62 191 ARG A C 1
ATOM 1541 O O . ARG A 1 191 ? 7.515 13.117 -22.344 1.00 87.62 191 ARG A O 1
ATOM 1548 N N . GLU A 1 192 ? 9.214 11.681 -22.070 1.00 84.88 192 GLU A N 1
ATOM 1549 C CA . GLU A 1 192 ? 10.283 12.658 -22.232 1.00 84.88 192 GLU A CA 1
ATOM 1550 C C . GLU A 1 192 ? 10.709 12.722 -23.700 1.00 84.88 192 GLU A C 1
ATOM 1552 O O . GLU A 1 192 ? 11.348 11.816 -24.241 1.00 84.88 192 GLU A O 1
ATOM 1557 N N . THR A 1 193 ? 10.335 13.810 -24.365 1.00 80.94 193 THR A N 1
ATOM 1558 C CA . THR A 1 193 ? 10.784 14.124 -25.721 1.00 80.94 193 THR A CA 1
ATOM 1559 C C . THR A 1 193 ? 11.926 15.128 -25.653 1.00 80.94 193 THR A C 1
ATOM 1561 O O . THR A 1 193 ? 11.824 16.123 -24.932 1.00 80.94 193 THR A O 1
ATOM 1564 N N . LYS A 1 194 ? 12.992 14.924 -26.439 1.00 76.69 194 LYS A N 1
ATOM 1565 C CA . LYS A 1 194 ? 13.962 16.001 -26.674 1.00 76.69 194 LYS A CA 1
ATOM 1566 C C . LYS A 1 194 ? 13.210 17.203 -27.240 1.00 76.69 194 LYS A C 1
ATOM 1568 O O . LYS A 1 194 ? 12.403 17.048 -28.153 1.00 76.69 194 LYS A O 1
ATOM 1573 N N . ARG A 1 195 ? 13.464 18.387 -26.684 1.00 69.31 195 ARG A N 1
ATOM 1574 C CA . ARG A 1 195 ? 13.001 19.637 -27.284 1.00 69.31 195 ARG A CA 1
ATOM 1575 C C . ARG A 1 195 ? 13.708 19.761 -28.634 1.00 69.31 195 ARG A C 1
ATOM 1577 O O . ARG A 1 195 ? 14.937 19.789 -28.666 1.00 69.31 195 ARG A O 1
ATOM 1584 N N . GLU A 1 196 ? 12.950 19.752 -29.722 1.00 66.88 196 GLU A N 1
ATOM 1585 C CA . GLU A 1 196 ? 13.474 20.183 -31.016 1.00 66.88 196 GLU A CA 1
ATOM 1586 C C . GLU A 1 196 ? 13.737 21.689 -30.893 1.00 66.88 196 GLU A C 1
ATOM 1588 O O . GLU A 1 196 ? 12.839 22.443 -30.509 1.00 66.88 196 GLU A O 1
ATOM 1593 N N . ASN A 1 197 ? 15.000 22.085 -31.071 1.00 53.88 197 ASN A N 1
ATOM 1594 C CA . ASN A 1 197 ? 15.415 23.487 -31.115 1.00 53.88 197 ASN A CA 1
ATOM 1595 C C . ASN A 1 197 ? 15.122 24.075 -32.492 1.00 53.88 197 ASN A C 1
ATOM 1597 O O . ASN A 1 197 ? 15.382 23.353 -33.482 1.00 53.88 197 ASN A O 1
#

Sequence (197 aa):
MKKYLPLLPLLIIVFSGAALAEPKLDITVEVDFGKDLGQNFGTLFEGHDKSGKLLFGAGFEAVYNTYYRGERNRLQFFVRPKDAEGELSLKPFPRPEGMIPSTYVYPVGEDLFVDYKTKSDGLLKYDPDNETWVQPDLGDRPGISASMVRGKRLEMVNGDVVYDGKVIFDPPDHPIYRYYYYGQGHLFFYRETKREN

Radius of gyration: 25.8 Å; chains: 1; bounding box: 48×78×85 Å